Protein AF-A0A4U8U707-F1 (afdb_monomer_lite)

pLDDT: mean 90.62, std 11.55, range [33.84, 98.75]

Foldseek 3Di:
DDPPDPDQDPDPVSVVVLVVLCVVQVVLVVQLVVLLVVLLVLQQDPPRDPVNNLVSLVSNVVSLCVRQNPQGACAAPVRHGDPSCVVVVVPPPCVVVSNLQFPAFDDDPRGGRHGHGDCSSPDRPHHHDDQQQADPDLVRQQVSCCVVPVGRDLVSSCRRHVHDSVVSVVVVVVVVVVVVVVVVVVVVVVVVVVVVVD

Structure (mmCIF, N/CA/C/O backbone):
data_AF-A0A4U8U707-F1
#
_entry.id   AF-A0A4U8U707-F1
#
loop_
_atom_site.group_PDB
_atom_site.id
_atom_site.type_symbol
_atom_site.label_atom_id
_atom_site.label_alt_id
_atom_site.label_comp_id
_atom_site.label_asym_id
_atom_site.label_entity_id
_atom_site.label_seq_id
_atom_site.pdbx_PDB_ins_code
_atom_site.Cartn_x
_atom_site.Cartn_y
_atom_site.Cartn_z
_atom_site.occupancy
_atom_site.B_iso_or_equiv
_atom_site.auth_seq_id
_atom_site.auth_comp_id
_atom_site.auth_asym_id
_atom_site.auth_atom_id
_atom_site.pdbx_PDB_model_num
ATOM 1 N N . MET A 1 1 ? 23.825 -18.708 -30.787 1.00 35.16 1 MET A N 1
ATOM 2 C CA . MET A 1 1 ? 22.991 -17.587 -30.299 1.00 35.16 1 MET A CA 1
ATOM 3 C C . MET A 1 1 ? 23.565 -17.154 -28.961 1.00 35.16 1 MET A C 1
ATOM 5 O O . MET A 1 1 ? 23.440 -17.894 -27.996 1.00 35.16 1 MET A O 1
ATOM 9 N N . ILE A 1 2 ? 24.326 -16.059 -28.942 1.00 33.84 2 ILE A N 1
ATOM 10 C CA . ILE A 1 2 ? 25.080 -15.620 -27.762 1.00 33.84 2 ILE A CA 1
ATOM 11 C C . ILE A 1 2 ? 24.080 -15.055 -26.750 1.00 33.84 2 ILE A C 1
ATOM 13 O O . ILE A 1 2 ? 23.457 -14.025 -26.995 1.00 33.84 2 ILE A O 1
ATOM 17 N N . LEU A 1 3 ? 23.907 -15.760 -25.633 1.00 38.28 3 LEU A N 1
ATOM 18 C CA . LEU A 1 3 ? 23.299 -15.216 -24.426 1.00 38.28 3 LEU A CA 1
ATOM 19 C C . LEU A 1 3 ? 24.243 -14.129 -23.905 1.00 38.28 3 LEU A C 1
ATOM 21 O O . LEU A 1 3 ? 25.187 -14.429 -23.183 1.00 38.28 3 LEU A O 1
ATOM 25 N N . GLN A 1 4 ? 24.025 -12.873 -24.297 1.00 41.94 4 GLN A N 1
ATOM 26 C CA . GLN A 1 4 ? 24.568 -11.755 -23.532 1.00 41.94 4 GLN A CA 1
ATOM 27 C C . GLN A 1 4 ? 23.862 -11.784 -22.176 1.00 41.94 4 GLN A C 1
ATOM 29 O O . GLN A 1 4 ? 22.704 -11.376 -22.053 1.00 41.94 4 GLN A O 1
ATOM 34 N N . SER A 1 5 ? 24.534 -12.349 -21.171 1.00 44.59 5 SER A N 1
ATOM 35 C CA . SER A 1 5 ? 24.170 -12.127 -19.781 1.00 44.59 5 SER A CA 1
ATOM 36 C C . SER A 1 5 ? 24.179 -10.614 -19.565 1.00 44.59 5 SER A C 1
ATOM 38 O O . SER A 1 5 ? 25.147 -9.922 -19.876 1.00 44.59 5 SER A O 1
ATOM 40 N N . LEU A 1 6 ? 23.055 -10.071 -19.100 1.00 50.31 6 LEU A N 1
ATOM 41 C CA . LEU A 1 6 ? 22.927 -8.671 -18.696 1.00 50.31 6 LEU A CA 1
ATOM 42 C C . LEU A 1 6 ? 23.673 -8.462 -17.368 1.00 50.31 6 LEU A C 1
ATOM 44 O O . LEU A 1 6 ? 23.077 -8.090 -16.358 1.00 50.31 6 LEU A O 1
ATOM 48 N N . GLU A 1 7 ? 24.967 -8.772 -17.344 1.00 55.44 7 GLU A N 1
ATOM 49 C CA . GLU A 1 7 ? 25.832 -8.497 -16.208 1.00 55.44 7 GLU A CA 1
ATOM 50 C C . GLU A 1 7 ? 26.013 -6.984 -16.078 1.00 55.44 7 GLU A C 1
ATOM 52 O O . GLU A 1 7 ? 26.261 -6.264 -17.048 1.00 55.44 7 GLU A O 1
ATOM 57 N N . VAL A 1 8 ? 25.828 -6.474 -14.860 1.00 58.81 8 VAL A N 1
ATOM 58 C CA . VAL A 1 8 ? 26.040 -5.059 -14.556 1.00 58.81 8 VAL A CA 1
ATOM 59 C C . VAL A 1 8 ? 27.546 -4.805 -14.566 1.00 58.81 8 VAL A C 1
ATOM 61 O O . VAL A 1 8 ? 28.238 -5.104 -13.599 1.00 58.81 8 VAL A O 1
ATOM 64 N N . THR A 1 9 ? 28.064 -4.272 -15.673 1.00 65.94 9 THR A N 1
ATOM 65 C CA . THR A 1 9 ? 29.476 -3.894 -15.793 1.00 65.94 9 THR A CA 1
ATOM 66 C C . THR A 1 9 ? 29.696 -2.458 -15.323 1.00 65.94 9 THR A C 1
ATOM 68 O O . THR A 1 9 ? 29.098 -1.531 -15.866 1.00 65.94 9 THR A O 1
ATOM 71 N N . TRP A 1 10 ? 30.606 -2.247 -14.372 1.00 69.12 10 TRP A N 1
ATOM 72 C CA . TRP A 1 10 ? 30.952 -0.926 -13.818 1.00 69.12 10 TRP A CA 1
ATOM 73 C C . TRP A 1 10 ? 32.001 -0.168 -14.645 1.00 69.12 10 TRP A C 1
ATOM 75 O O . TRP A 1 10 ? 32.853 0.535 -14.108 1.00 69.12 10 TRP A O 1
ATOM 85 N N . LYS A 1 11 ? 31.965 -0.324 -15.971 1.00 76.94 11 LYS A N 1
ATOM 86 C CA . LYS A 1 11 ? 32.820 0.456 -16.873 1.00 76.94 11 LYS A CA 1
ATOM 87 C C . LYS A 1 11 ? 32.293 1.900 -16.951 1.00 76.94 11 LYS A C 1
ATOM 89 O O . LYS A 1 11 ? 31.070 2.056 -16.992 1.00 76.94 11 LYS A O 1
ATOM 94 N N . PRO A 1 12 ? 33.156 2.932 -17.033 1.00 72.50 12 PRO A N 1
ATOM 95 C CA . PRO A 1 12 ? 32.732 4.339 -17.055 1.00 72.50 12 PRO A CA 1
ATOM 96 C C . PRO A 1 12 ? 31.627 4.646 -18.078 1.00 72.50 12 PRO A C 1
ATOM 98 O O . PRO A 1 12 ? 30.582 5.180 -17.721 1.00 72.50 12 PRO A O 1
ATOM 101 N N . GLU A 1 13 ? 31.781 4.162 -19.311 1.00 73.19 13 GLU A N 1
ATOM 102 C CA . GLU A 1 13 ? 30.803 4.316 -20.404 1.00 73.19 13 GLU A CA 1
ATOM 103 C C . GLU A 1 13 ? 29.412 3.748 -20.054 1.00 73.19 13 GLU A C 1
ATOM 105 O O . GLU A 1 13 ? 28.371 4.273 -20.450 1.00 73.19 13 GLU A O 1
ATOM 110 N N . THR A 1 14 ? 29.373 2.658 -19.279 1.00 76.44 14 THR A N 1
ATOM 111 C CA . THR A 1 14 ? 28.121 2.030 -18.831 1.00 76.44 14 THR A CA 1
ATOM 112 C C . THR A 1 14 ? 27.468 2.825 -17.701 1.00 76.44 14 THR A C 1
ATOM 114 O O . THR A 1 14 ? 26.240 2.868 -17.613 1.00 76.44 14 THR A O 1
ATOM 117 N N . ILE A 1 15 ? 28.269 3.461 -16.845 1.00 79.00 15 ILE A N 1
ATOM 118 C CA . ILE A 1 15 ? 27.787 4.309 -15.750 1.00 79.00 15 ILE A CA 1
ATOM 119 C C . ILE A 1 15 ? 27.170 5.591 -16.316 1.00 79.00 15 ILE A C 1
ATOM 121 O O . ILE A 1 15 ? 26.035 5.912 -15.970 1.00 79.00 15 ILE A O 1
ATOM 125 N N . GLU A 1 16 ? 27.859 6.277 -17.231 1.00 84.50 16 GLU A N 1
ATOM 126 C CA . GLU A 1 16 ? 27.359 7.505 -17.869 1.00 84.50 16 GLU A CA 1
ATOM 127 C C . GLU A 1 16 ? 26.022 7.277 -18.572 1.00 84.50 16 GLU A C 1
ATOM 129 O O . GLU A 1 16 ? 25.065 8.028 -18.364 1.00 84.50 16 GLU A O 1
ATOM 134 N N . LYS A 1 17 ? 25.919 6.180 -19.331 1.00 83.62 17 LYS A N 1
ATOM 135 C CA . LYS A 1 17 ? 24.669 5.778 -19.976 1.00 83.62 17 LYS A CA 1
ATOM 136 C C . LYS A 1 17 ? 23.540 5.571 -18.963 1.00 83.62 17 LYS A C 1
ATOM 138 O O . LYS A 1 17 ? 22.443 6.080 -19.165 1.00 83.62 17 LYS A O 1
ATOM 143 N N . ARG A 1 18 ? 23.796 4.855 -17.863 1.00 80.25 18 ARG A N 1
ATOM 144 C CA . ARG A 1 18 ? 22.785 4.599 -16.818 1.00 80.25 18 ARG A CA 1
ATOM 145 C C . ARG A 1 18 ? 22.354 5.876 -16.105 1.00 80.25 18 ARG A C 1
ATOM 147 O O . ARG A 1 18 ? 21.175 6.027 -15.801 1.00 80.25 18 ARG A O 1
ATOM 154 N N . ILE A 1 19 ? 23.286 6.796 -15.861 1.00 86.69 19 ILE A N 1
ATOM 155 C CA . ILE A 1 19 ? 22.978 8.112 -15.292 1.00 86.69 19 ILE A CA 1
ATOM 156 C C . ILE A 1 19 ? 22.085 8.900 -16.254 1.00 86.69 19 ILE A C 1
ATOM 158 O O . ILE A 1 19 ? 21.099 9.483 -15.813 1.00 86.69 19 ILE A O 1
ATOM 162 N N . ALA A 1 20 ? 22.393 8.904 -17.553 1.00 88.50 20 ALA A N 1
ATOM 163 C CA . ALA A 1 20 ? 21.569 9.572 -18.558 1.00 88.50 20 ALA A CA 1
ATOM 164 C C . ALA A 1 20 ? 20.155 8.967 -18.633 1.00 88.50 20 ALA A C 1
ATOM 166 O O . ALA A 1 20 ? 19.172 9.698 -18.560 1.00 88.50 20 ALA A O 1
ATOM 167 N N . GLU A 1 21 ? 20.041 7.636 -18.684 1.00 87.06 21 GLU A N 1
ATOM 168 C CA . GLU A 1 21 ? 18.748 6.935 -18.665 1.00 87.06 21 GLU A CA 1
ATOM 169 C C . GLU A 1 21 ? 17.941 7.247 -17.396 1.00 87.06 21 GLU A C 1
ATOM 171 O O . GLU A 1 21 ? 16.729 7.462 -17.464 1.00 87.06 21 GLU A O 1
ATOM 176 N N . TYR A 1 22 ? 18.601 7.303 -16.237 1.00 89.94 22 TYR A N 1
ATOM 177 C CA . TYR A 1 22 ? 17.937 7.629 -14.980 1.00 89.94 22 TYR A CA 1
ATOM 178 C C . TYR A 1 22 ? 17.501 9.092 -14.904 1.00 89.94 22 TYR A C 1
ATOM 180 O O . TYR A 1 22 ? 16.411 9.351 -14.411 1.00 89.94 22 TYR A O 1
ATOM 188 N N . LYS A 1 23 ? 18.282 10.043 -15.431 1.00 91.69 23 LYS A N 1
ATOM 189 C CA . LYS A 1 23 ? 17.884 11.463 -15.485 1.00 91.69 23 LYS A CA 1
ATOM 190 C C . LYS A 1 23 ? 16.560 11.664 -16.225 1.00 91.69 23 LYS A C 1
ATOM 192 O O . LYS A 1 23 ? 15.727 12.433 -15.762 1.00 91.69 23 LYS A O 1
ATOM 197 N N . GLU A 1 24 ? 16.341 10.927 -17.311 1.00 91.56 24 GLU A N 1
ATOM 198 C CA . GLU A 1 24 ? 15.077 10.952 -18.062 1.00 91.56 24 GLU A CA 1
ATOM 199 C C . GLU A 1 24 ? 13.927 10.249 -17.320 1.00 91.56 24 GLU A C 1
ATOM 201 O O . GLU A 1 24 ? 12.752 10.604 -17.454 1.00 91.56 24 GLU A O 1
ATOM 206 N N . LEU A 1 25 ? 14.249 9.220 -16.534 1.00 92.50 25 LEU A N 1
ATOM 207 C CA . LEU A 1 25 ? 13.272 8.410 -15.812 1.00 92.50 25 LEU A CA 1
ATOM 208 C C . LEU A 1 25 ? 12.842 9.035 -14.476 1.00 92.50 25 LEU A C 1
ATOM 210 O O . LEU A 1 25 ? 11.689 8.876 -14.070 1.00 92.50 25 LEU A O 1
ATOM 214 N N . ALA A 1 26 ? 13.748 9.743 -13.803 1.00 94.25 26 ALA A N 1
ATOM 215 C CA . ALA A 1 26 ? 13.575 10.262 -12.451 1.00 94.25 26 ALA A CA 1
ATOM 216 C C . ALA A 1 26 ? 12.337 11.163 -12.292 1.00 94.25 26 ALA A C 1
ATOM 218 O O . ALA A 1 26 ? 11.588 10.942 -11.340 1.00 94.25 26 ALA A O 1
ATOM 219 N N . PRO A 1 27 ? 12.013 12.092 -13.218 1.00 96.94 27 PRO A N 1
ATOM 220 C CA . PRO A 1 27 ? 10.789 12.887 -13.110 1.00 96.94 27 PRO A CA 1
ATOM 221 C C . PRO A 1 27 ? 9.518 12.030 -13.129 1.00 96.94 27 PRO A C 1
ATOM 223 O O . PRO A 1 27 ? 8.571 12.301 -12.393 1.00 96.94 27 PRO A O 1
ATOM 226 N N . LYS A 1 28 ? 9.499 10.957 -13.931 1.00 97.50 28 LYS A N 1
ATOM 227 C CA . LYS A 1 28 ? 8.349 10.044 -14.024 1.00 97.50 28 LYS A CA 1
ATOM 228 C C . LYS A 1 28 ? 8.190 9.213 -12.757 1.00 97.50 28 LYS A C 1
ATOM 230 O O . LYS A 1 28 ? 7.074 9.032 -12.282 1.00 97.50 28 LYS A O 1
ATOM 235 N N . ILE A 1 29 ? 9.304 8.740 -12.197 1.00 97.25 29 ILE A N 1
ATOM 236 C CA . ILE A 1 29 ? 9.311 8.031 -10.913 1.00 97.25 29 ILE A CA 1
ATOM 237 C C . ILE A 1 29 ? 8.842 8.958 -9.789 1.00 97.25 29 ILE A C 1
ATOM 239 O O . ILE A 1 29 ? 7.971 8.569 -9.018 1.00 97.25 29 ILE A O 1
ATOM 243 N N . SER A 1 30 ? 9.339 10.195 -9.738 1.00 97.25 30 SER A N 1
ATOM 244 C CA . SER A 1 30 ? 8.920 11.180 -8.736 1.00 97.25 30 SER A CA 1
ATOM 245 C C . SER A 1 30 ? 7.423 11.486 -8.832 1.00 97.25 30 SER A C 1
ATOM 247 O O . SER A 1 30 ? 6.719 11.527 -7.821 1.00 97.25 30 SER A O 1
ATOM 249 N N . GLN A 1 31 ? 6.899 11.609 -10.056 1.00 98.50 31 GLN A N 1
ATOM 250 C CA . GLN A 1 31 ? 5.469 11.783 -10.285 1.00 98.50 31 GLN A CA 1
ATOM 251 C C . GLN A 1 31 ? 4.655 10.573 -9.804 1.00 98.50 31 GLN A C 1
ATOM 253 O O . GLN A 1 31 ? 3.620 10.759 -9.159 1.00 98.50 31 GLN A O 1
ATOM 258 N N . LEU A 1 32 ? 5.130 9.353 -10.071 1.00 98.56 32 LEU A N 1
ATOM 259 C CA . LEU A 1 32 ? 4.515 8.118 -9.588 1.00 98.56 32 LEU A CA 1
ATOM 260 C C . LEU A 1 32 ? 4.525 8.039 -8.051 1.00 98.56 32 LEU A C 1
ATOM 262 O O . LEU A 1 32 ? 3.485 7.757 -7.459 1.00 98.56 32 LEU A O 1
ATOM 266 N N . GLN A 1 33 ? 5.652 8.355 -7.402 1.00 98.31 33 GLN A N 1
ATOM 267 C CA . GLN A 1 33 ? 5.780 8.424 -5.937 1.00 98.31 33 GLN A CA 1
ATOM 268 C C . GLN A 1 33 ? 4.805 9.446 -5.337 1.00 98.31 33 GLN A C 1
ATOM 270 O O . GLN A 1 33 ? 4.118 9.157 -4.358 1.00 98.31 33 GLN A O 1
ATOM 275 N N . SER A 1 34 ? 4.704 10.636 -5.934 1.00 98.44 34 SER A N 1
ATOM 276 C CA . SER A 1 34 ? 3.780 11.684 -5.488 1.00 98.44 34 SER A CA 1
ATOM 277 C C . SER A 1 34 ? 2.317 11.232 -5.571 1.00 98.44 34 SER A C 1
ATOM 279 O O . SER A 1 34 ? 1.550 11.415 -4.619 1.00 98.44 34 SER A O 1
ATOM 281 N N . THR A 1 35 ? 1.933 10.586 -6.675 1.00 98.75 35 THR A N 1
ATOM 282 C CA . THR A 1 35 ? 0.576 10.054 -6.853 1.00 98.75 35 THR A CA 1
ATOM 283 C C . THR A 1 35 ? 0.288 8.908 -5.884 1.00 98.75 35 THR A C 1
ATOM 285 O O . THR A 1 35 ? -0.793 8.884 -5.297 1.00 98.75 35 THR A O 1
ATOM 288 N N . LEU A 1 36 ? 1.250 8.005 -5.654 1.00 98.56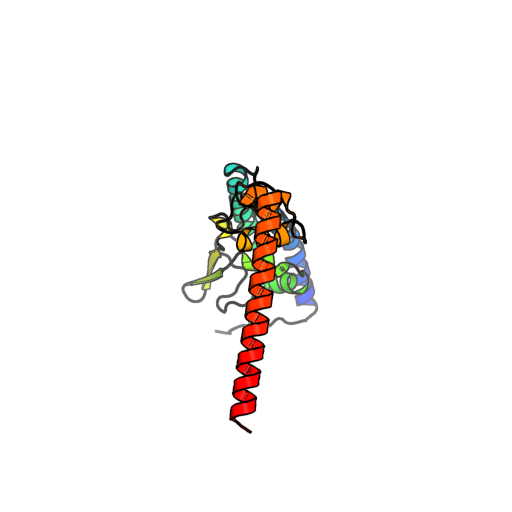 36 LEU A N 1
ATOM 289 C CA . LEU A 1 36 ? 1.128 6.924 -4.671 1.00 98.56 36 LEU A CA 1
ATOM 290 C C . LEU A 1 36 ? 0.873 7.474 -3.264 1.00 98.56 36 LEU A C 1
ATOM 292 O O . LEU A 1 36 ? -0.103 7.083 -2.628 1.00 98.56 36 LEU A O 1
ATOM 296 N N . LYS A 1 37 ? 1.683 8.440 -2.816 1.00 98.06 37 LYS A N 1
ATOM 297 C CA . LYS A 1 37 ? 1.519 9.088 -1.504 1.00 98.06 37 LYS A CA 1
ATOM 298 C C . LYS A 1 37 ? 0.177 9.809 -1.385 1.00 98.06 37 LYS A C 1
ATOM 300 O O . LYS A 1 37 ? -0.476 9.741 -0.346 1.00 98.06 37 LYS A O 1
ATOM 305 N N . SER A 1 38 ? -0.260 10.469 -2.458 1.00 98.44 38 SER A N 1
ATOM 306 C CA . SER A 1 38 ? -1.564 11.141 -2.501 1.00 98.44 38 SER A CA 1
ATOM 307 C C . SER A 1 38 ? -2.718 10.146 -2.377 1.00 98.44 38 SER A C 1
ATOM 309 O O . SER A 1 38 ? -3.656 10.392 -1.622 1.00 98.44 38 SER A O 1
ATOM 311 N N . LEU A 1 39 ? -2.635 9.002 -3.067 1.00 98.44 39 LEU A N 1
ATOM 312 C CA . LEU A 1 39 ? -3.625 7.934 -2.961 1.00 98.44 39 LEU A CA 1
ATOM 313 C C . LEU A 1 39 ? -3.637 7.313 -1.562 1.00 98.44 39 LEU A C 1
ATOM 315 O O . LEU A 1 39 ? -4.706 7.198 -0.979 1.00 98.44 39 LEU A O 1
ATOM 319 N N . GLN A 1 40 ? -2.476 6.970 -0.999 1.00 97.56 40 GLN A N 1
ATOM 320 C CA . GLN A 1 40 ? -2.377 6.419 0.359 1.00 97.56 40 GLN A CA 1
ATOM 321 C C . GLN A 1 40 ? -2.979 7.367 1.401 1.00 97.56 40 GLN A C 1
ATOM 323 O O . GLN A 1 40 ? -3.722 6.928 2.277 1.00 97.56 40 GLN A O 1
ATOM 328 N N . LYS A 1 41 ? -2.711 8.673 1.278 1.00 97.19 41 LYS A N 1
ATOM 329 C CA . LYS A 1 41 ? -3.308 9.692 2.144 1.00 97.19 41 LYS A CA 1
ATOM 330 C C . LYS A 1 41 ? -4.829 9.742 1.990 1.00 97.19 41 LYS A C 1
ATOM 332 O O . LYS A 1 41 ? -5.525 9.744 2.996 1.00 97.19 41 LYS A O 1
ATOM 337 N N . ALA A 1 42 ? -5.338 9.749 0.758 1.00 97.44 42 ALA A N 1
ATOM 338 C CA . ALA A 1 42 ? -6.778 9.751 0.501 1.00 97.44 42 ALA A CA 1
ATOM 339 C C . ALA A 1 42 ? -7.463 8.459 0.986 1.00 97.44 42 ALA A C 1
ATOM 341 O O . ALA A 1 42 ? -8.594 8.496 1.451 1.00 97.44 42 ALA A O 1
ATOM 342 N N . GLU A 1 43 ? -6.792 7.308 0.920 1.00 96.94 43 GLU A N 1
ATOM 343 C CA . GLU A 1 43 ? -7.330 6.050 1.447 1.00 96.94 43 GLU A CA 1
ATOM 344 C C . GLU A 1 43 ? -7.473 6.048 2.980 1.00 96.94 43 GLU A C 1
ATOM 346 O O . GLU A 1 43 ? -8.361 5.373 3.503 1.00 96.94 43 GLU A O 1
ATOM 351 N N . LEU A 1 44 ? -6.651 6.822 3.690 1.00 96.06 44 LEU A N 1
ATOM 352 C CA . LEU A 1 44 ? -6.699 6.979 5.149 1.00 96.06 44 LEU A CA 1
ATOM 353 C C . LEU A 1 44 ? -7.595 8.132 5.622 1.00 96.06 44 LEU A C 1
ATOM 355 O O . LEU A 1 44 ? -7.822 8.266 6.822 1.00 96.06 44 LEU A O 1
ATOM 359 N N . ASP A 1 45 ? -8.091 8.958 4.705 1.00 94.44 45 ASP A N 1
ATOM 360 C CA . ASP A 1 45 ? -8.950 10.100 5.004 1.00 94.44 45 ASP A CA 1
ATOM 361 C C . ASP A 1 45 ? -10.426 9.660 5.032 1.00 94.44 45 ASP A C 1
ATOM 363 O O . ASP A 1 45 ? -10.918 9.032 4.086 1.00 94.44 45 ASP A O 1
ATOM 367 N N . SER A 1 46 ? -11.127 9.958 6.133 1.00 90.69 46 SER A N 1
ATOM 368 C CA . SER A 1 46 ? -12.554 9.645 6.298 1.00 90.69 46 SER A CA 1
ATOM 369 C C . SER A 1 46 ? -13.443 10.476 5.380 1.00 90.69 46 SER A C 1
ATOM 371 O O . SER A 1 46 ? -14.509 10.008 4.984 1.00 90.69 46 SER A O 1
ATOM 373 N N . GLU A 1 47 ? -12.982 11.667 4.993 1.00 93.06 47 GLU A N 1
ATOM 374 C CA . GLU A 1 47 ? -13.737 12.616 4.174 1.00 93.06 47 GLU A CA 1
ATOM 375 C C . GLU A 1 47 ? -13.441 12.460 2.675 1.00 93.06 47 GLU A C 1
ATOM 377 O O . GLU A 1 47 ? -14.098 13.071 1.828 1.00 93.06 47 GLU A O 1
ATOM 382 N N . ALA A 1 48 ? -12.454 11.634 2.312 1.00 93.75 48 ALA A N 1
ATOM 383 C CA . ALA A 1 48 ? -12.109 11.406 0.919 1.00 93.75 48 ALA A CA 1
ATOM 384 C C . ALA A 1 48 ? -13.208 10.623 0.193 1.00 93.75 48 ALA A C 1
ATOM 386 O O . ALA A 1 48 ? -13.485 9.451 0.476 1.00 93.75 48 ALA A O 1
ATOM 387 N N . SER A 1 49 ? -13.786 11.266 -0.823 1.00 94.12 49 SER A N 1
ATOM 388 C CA . SER A 1 49 ? -14.822 10.660 -1.652 1.00 94.12 49 SER A CA 1
ATOM 389 C C . SER A 1 49 ? -14.284 9.493 -2.492 1.00 94.12 49 SER A C 1
ATOM 391 O O . SER A 1 49 ? -13.107 9.442 -2.878 1.00 94.12 49 SER A O 1
ATOM 393 N N . ASN A 1 50 ? -15.171 8.559 -2.841 1.00 93.06 50 ASN A N 1
ATOM 394 C CA . ASN A 1 50 ? -14.821 7.427 -3.700 1.00 93.06 50 ASN A CA 1
ATOM 395 C C . ASN A 1 50 ? -14.375 7.878 -5.100 1.00 93.06 50 ASN A C 1
ATOM 397 O O . ASN A 1 50 ? -13.506 7.246 -5.704 1.00 93.06 50 ASN A O 1
ATOM 401 N N . GLU A 1 51 ? -14.919 8.987 -5.600 1.00 96.12 51 GLU A N 1
ATOM 402 C CA . GLU A 1 51 ? -14.554 9.593 -6.883 1.00 96.12 51 GLU A CA 1
ATOM 403 C C . GLU A 1 51 ? -13.114 10.110 -6.851 1.00 96.12 51 GLU A C 1
ATOM 405 O O . GLU A 1 51 ? -12.349 9.841 -7.776 1.00 96.12 51 GLU A O 1
ATOM 410 N N . THR A 1 52 ? -12.721 10.784 -5.764 1.00 97.06 52 THR A N 1
ATOM 411 C CA . THR A 1 52 ? -11.352 11.291 -5.569 1.00 97.06 52 THR A CA 1
ATOM 412 C C . THR A 1 52 ? -10.342 10.146 -5.581 1.00 97.06 52 THR A C 1
ATOM 414 O O . THR A 1 52 ? -9.336 10.189 -6.291 1.00 97.06 52 THR A O 1
ATOM 417 N N . ILE A 1 53 ? -10.641 9.073 -4.849 1.00 97.50 53 ILE A N 1
ATOM 418 C CA . ILE A 1 53 ? -9.785 7.884 -4.784 1.00 97.50 53 ILE A CA 1
ATOM 419 C C . ILE A 1 53 ? -9.727 7.173 -6.138 1.00 97.50 53 ILE A C 1
ATOM 421 O O . ILE A 1 53 ? -8.653 6.758 -6.574 1.00 97.50 53 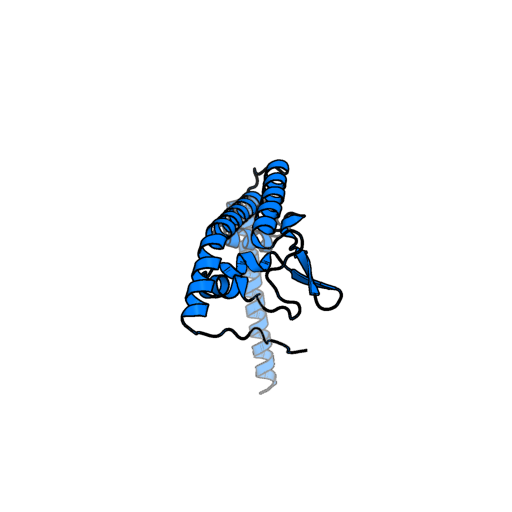ILE A O 1
ATOM 425 N N . SER A 1 54 ? -10.858 7.060 -6.837 1.00 97.50 54 SER A N 1
ATOM 426 C CA . SER A 1 54 ? -10.907 6.492 -8.187 1.00 97.50 54 SER A CA 1
ATOM 427 C C . SER A 1 54 ? -10.051 7.296 -9.173 1.00 97.50 54 SER A C 1
ATOM 429 O O . SER A 1 54 ? -9.254 6.714 -9.913 1.00 97.50 54 SER A O 1
ATOM 431 N N . ALA A 1 55 ? -10.133 8.630 -9.141 1.00 98.31 55 ALA A N 1
ATOM 432 C CA . ALA A 1 55 ? -9.318 9.505 -9.981 1.00 98.31 55 ALA A CA 1
ATOM 433 C C . ALA A 1 55 ? -7.816 9.346 -9.686 1.00 98.31 55 ALA A C 1
ATOM 435 O O . ALA A 1 55 ? -7.008 9.225 -10.610 1.00 98.31 55 ALA A O 1
ATOM 436 N N . LEU A 1 56 ? -7.435 9.261 -8.406 1.00 98.62 56 LEU A N 1
ATOM 437 C CA . LEU A 1 56 ? -6.051 9.006 -8.001 1.00 98.62 56 LEU A CA 1
ATOM 438 C C . LEU A 1 56 ? -5.557 7.622 -8.444 1.00 98.62 56 LEU A C 1
ATOM 440 O O . LEU A 1 56 ? -4.415 7.517 -8.885 1.00 98.62 56 LEU A O 1
ATOM 444 N N . ARG A 1 57 ? -6.397 6.578 -8.417 1.00 98.38 57 ARG A N 1
ATOM 445 C CA . ARG A 1 57 ? -6.045 5.250 -8.963 1.00 98.38 57 ARG A CA 1
ATOM 446 C C . ARG A 1 57 ? -5.824 5.277 -10.469 1.00 98.38 57 ARG A C 1
ATOM 448 O O . ARG A 1 57 ? -4.854 4.697 -10.954 1.00 98.38 57 ARG A O 1
ATOM 455 N N . GLN A 1 58 ? -6.691 5.961 -11.213 1.00 98.31 58 GLN A N 1
ATOM 456 C CA . GLN A 1 58 ? -6.519 6.125 -12.659 1.00 98.31 58 GLN A CA 1
ATOM 457 C C . GLN A 1 58 ? -5.215 6.861 -12.971 1.00 98.31 58 GLN A C 1
ATOM 459 O O . GLN A 1 58 ? -4.447 6.431 -13.836 1.00 98.31 58 GLN A O 1
ATOM 464 N N . LYS A 1 59 ? -4.922 7.923 -12.211 1.00 98.62 59 LYS A N 1
ATOM 465 C CA . LYS A 1 59 ? -3.665 8.656 -12.329 1.00 98.62 59 LYS A CA 1
ATOM 466 C C . LYS A 1 59 ? -2.459 7.786 -11.967 1.00 98.62 59 LYS A C 1
ATOM 468 O O . LYS A 1 59 ? -1.492 7.778 -12.721 1.00 98.62 59 LYS A O 1
ATOM 473 N N . LEU A 1 60 ? -2.534 7.004 -10.887 1.00 98.69 60 LEU A N 1
ATOM 474 C CA . LEU A 1 60 ? -1.483 6.062 -10.488 1.00 98.69 60 LEU A CA 1
ATOM 475 C C . LEU A 1 60 ? -1.194 5.067 -11.615 1.00 98.69 60 LEU A C 1
ATOM 477 O O . LEU A 1 60 ? -0.036 4.824 -11.939 1.00 98.69 60 LEU A O 1
ATOM 481 N N . ASN A 1 61 ? -2.241 4.527 -12.246 1.00 98.25 61 ASN A N 1
ATOM 482 C CA . ASN A 1 61 ? -2.100 3.620 -13.380 1.00 98.25 61 ASN A CA 1
ATOM 483 C C . ASN A 1 61 ? -1.414 4.288 -14.579 1.00 98.25 61 ASN A C 1
ATOM 485 O O . ASN A 1 61 ? -0.523 3.693 -15.181 1.00 98.25 61 ASN A O 1
ATOM 489 N N . SER A 1 62 ? -1.802 5.523 -14.903 1.00 98.38 62 SER A N 1
ATOM 490 C CA . SER A 1 62 ? -1.182 6.297 -15.982 1.00 98.38 62 SER A CA 1
ATOM 491 C C . SER A 1 62 ? 0.295 6.594 -15.701 1.00 98.38 62 SER A C 1
ATOM 493 O O . SER A 1 62 ? 1.140 6.394 -16.572 1.00 98.38 62 SER A O 1
ATOM 495 N N . ASP A 1 63 ? 0.622 7.035 -14.484 1.00 98.56 63 ASP A N 1
ATOM 496 C CA . ASP A 1 63 ? 1.999 7.339 -14.080 1.00 98.56 63 ASP A CA 1
ATOM 497 C C . ASP A 1 63 ? 2.863 6.065 -14.059 1.00 98.56 63 ASP A C 1
ATOM 499 O O . ASP A 1 63 ? 4.008 6.078 -14.511 1.00 98.56 63 ASP A O 1
ATOM 503 N N . TYR A 1 64 ? 2.299 4.936 -13.617 1.00 98.50 64 TYR A N 1
ATOM 504 C CA . TYR A 1 64 ? 2.950 3.626 -13.669 1.00 98.50 64 TYR A CA 1
ATOM 505 C C . TYR A 1 64 ? 3.271 3.225 -15.116 1.00 98.50 64 TYR A C 1
ATOM 507 O O . TYR A 1 64 ? 4.418 2.905 -15.439 1.00 98.50 64 TYR A O 1
ATOM 515 N N . GLU A 1 65 ? 2.294 3.314 -16.023 1.00 97.75 65 GLU A N 1
ATOM 516 C CA . GLU A 1 65 ? 2.495 2.992 -17.441 1.00 97.75 65 GLU A CA 1
ATOM 517 C C . GLU A 1 65 ? 3.484 3.947 -18.127 1.00 97.75 65 GLU A C 1
ATOM 519 O O . GLU A 1 65 ? 4.202 3.527 -19.036 1.00 97.75 65 GLU A O 1
ATOM 524 N N . ALA A 1 66 ? 3.605 5.197 -17.670 1.00 97.44 66 ALA A N 1
ATOM 525 C CA . ALA A 1 66 ? 4.624 6.128 -18.157 1.00 97.44 66 ALA A CA 1
ATOM 526 C C . ALA A 1 66 ? 6.058 5.713 -17.765 1.00 97.44 66 ALA A C 1
ATOM 528 O O . ALA A 1 66 ? 7.014 6.037 -18.486 1.00 97.44 66 ALA A O 1
ATOM 529 N N . VAL A 1 67 ? 6.213 5.000 -16.643 1.00 97.25 67 VAL A N 1
ATOM 530 C CA . VAL A 1 67 ? 7.497 4.519 -16.107 1.00 97.25 67 VAL A CA 1
ATOM 531 C C . VAL A 1 67 ? 7.896 3.186 -16.743 1.00 97.25 67 VAL A C 1
ATOM 533 O O . VAL A 1 67 ? 8.993 3.083 -17.305 1.00 97.25 67 VAL A O 1
ATOM 536 N N . VAL A 1 68 ? 7.020 2.176 -16.689 1.00 96.12 68 VAL A N 1
ATOM 537 C CA . VAL A 1 68 ? 7.330 0.812 -17.164 1.00 96.12 68 VAL A CA 1
ATOM 538 C C . VAL A 1 68 ? 6.940 0.562 -18.624 1.00 96.12 68 VAL A C 1
ATOM 540 O O . VAL A 1 68 ? 7.536 -0.291 -19.280 1.00 96.12 68 VAL A O 1
ATOM 543 N N . GLY A 1 69 ? 5.995 1.330 -19.171 1.00 95.56 69 GLY A N 1
ATOM 544 C CA . GLY A 1 69 ? 5.332 1.059 -20.449 1.00 95.56 69 GLY A CA 1
ATOM 545 C C . GLY A 1 69 ? 4.082 0.184 -20.287 1.00 95.56 69 GLY A C 1
ATOM 546 O O . GLY A 1 69 ? 3.979 -0.610 -19.359 1.00 95.56 69 GLY A O 1
ATOM 547 N N . LYS A 1 70 ? 3.136 0.281 -21.231 1.00 91.38 70 LYS A N 1
ATOM 548 C CA . LYS A 1 70 ? 1.815 -0.385 -21.171 1.00 91.38 70 LYS A CA 1
ATOM 549 C C . LYS A 1 70 ? 1.858 -1.899 -20.888 1.00 91.38 70 LYS A C 1
ATOM 551 O O . LYS A 1 70 ? 0.987 -2.415 -20.203 1.00 91.38 70 LYS A O 1
ATOM 556 N N . ASN A 1 71 ? 2.882 -2.589 -21.393 1.00 91.25 71 ASN A N 1
ATOM 557 C CA . ASN A 1 71 ? 3.117 -4.027 -21.196 1.00 91.25 71 ASN A CA 1
ATOM 558 C C . ASN A 1 71 ? 4.480 -4.294 -20.526 1.00 91.25 71 ASN A C 1
ATOM 560 O O . ASN A 1 71 ? 5.121 -5.315 -20.782 1.00 91.25 71 ASN A O 1
ATOM 564 N N . GLY A 1 72 ? 4.972 -3.325 -19.753 1.00 95.12 72 GLY A N 1
ATOM 565 C CA . GLY A 1 72 ? 6.240 -3.415 -19.042 1.00 95.12 72 GLY A CA 1
ATOM 566 C C . GLY A 1 72 ? 6.104 -3.999 -17.641 1.00 95.12 72 GLY A C 1
ATOM 567 O O . GLY A 1 72 ? 5.011 -4.305 -17.175 1.00 95.12 72 GLY A O 1
ATOM 568 N N . SER A 1 73 ? 7.250 -4.154 -16.988 1.00 97.62 73 SER A N 1
ATOM 569 C CA . SER A 1 73 ? 7.368 -4.534 -15.582 1.00 97.62 73 SER A CA 1
ATOM 570 C C . SER A 1 73 ? 8.671 -3.963 -15.025 1.00 97.62 73 SER A C 1
ATOM 572 O O . SER A 1 73 ? 9.648 -3.787 -15.769 1.00 97.62 73 SER A O 1
ATOM 574 N N . PHE A 1 74 ? 8.707 -3.705 -13.720 1.00 97.69 74 PHE A N 1
ATOM 575 C CA . PHE A 1 74 ? 9.947 -3.430 -12.994 1.00 97.69 74 PHE A CA 1
ATOM 576 C C . PHE A 1 74 ? 10.887 -4.639 -12.962 1.00 97.69 74 PHE A C 1
ATOM 578 O O . PHE A 1 74 ? 12.103 -4.472 -12.833 1.00 97.69 74 PHE A O 1
ATOM 585 N N . TYR A 1 75 ? 10.348 -5.847 -13.127 1.00 97.06 75 TYR A N 1
ATOM 586 C CA . TYR A 1 75 ? 11.069 -7.100 -12.978 1.00 97.06 75 TYR A CA 1
ATOM 587 C C . TYR A 1 75 ? 11.364 -7.788 -14.316 1.00 97.06 75 TYR A C 1
ATOM 589 O O . TYR A 1 75 ? 10.632 -7.697 -15.302 1.00 97.06 75 TYR A O 1
ATOM 597 N N . THR A 1 76 ? 12.466 -8.529 -14.349 1.00 96.31 76 THR A N 1
ATOM 598 C CA . THR A 1 76 ? 12.765 -9.496 -15.405 1.00 96.31 76 THR A CA 1
ATOM 599 C C . THR A 1 76 ? 11.915 -10.754 -15.225 1.00 96.31 76 THR A C 1
ATOM 601 O O . THR A 1 76 ? 11.335 -10.991 -14.167 1.00 96.31 76 THR A O 1
ATOM 604 N N . LYS A 1 77 ? 11.902 -11.632 -16.233 1.00 95.06 77 LYS A N 1
ATOM 605 C CA . LYS A 1 77 ? 11.234 -12.945 -16.160 1.00 95.06 77 LYS A CA 1
ATOM 606 C C . LYS A 1 77 ? 11.671 -13.806 -14.960 1.00 95.06 77 LYS A C 1
ATOM 608 O O . LYS A 1 77 ? 10.899 -14.636 -14.500 1.00 95.06 77 LYS A O 1
ATOM 613 N N . ASP A 1 78 ? 12.886 -13.583 -14.453 1.00 95.06 78 ASP A N 1
ATOM 614 C CA . ASP A 1 78 ? 13.476 -14.308 -13.323 1.00 95.06 78 ASP A CA 1
ATOM 615 C C . ASP A 1 78 ? 13.194 -13.600 -11.981 1.00 95.06 78 ASP A C 1
ATOM 617 O O . ASP A 1 78 ? 13.873 -13.856 -10.989 1.00 95.06 78 ASP A O 1
ATOM 621 N N . LYS A 1 79 ? 12.219 -12.675 -11.958 1.00 94.56 79 LYS A N 1
ATOM 622 C CA . LYS A 1 79 ? 11.786 -11.884 -10.792 1.00 94.56 79 LYS A CA 1
ATOM 623 C C . LYS A 1 79 ? 12.887 -11.019 -10.163 1.00 94.56 79 LYS A C 1
ATOM 625 O O . LYS A 1 79 ? 12.819 -10.673 -8.989 1.00 94.56 79 LYS A O 1
ATOM 630 N N . LYS A 1 80 ? 13.903 -10.645 -10.942 1.00 94.88 80 LYS A N 1
ATOM 631 C CA . LYS A 1 80 ? 14.947 -9.692 -10.527 1.00 94.88 80 LYS A CA 1
ATOM 632 C C . LYS A 1 80 ? 14.592 -8.297 -11.013 1.00 94.88 80 LYS A C 1
ATOM 634 O O . LYS A 1 80 ? 14.000 -8.177 -12.080 1.00 94.88 80 LYS A O 1
ATOM 639 N N . VAL A 1 81 ? 14.987 -7.250 -10.292 1.00 93.88 81 VAL A N 1
ATOM 640 C CA . VAL A 1 81 ? 14.829 -5.869 -10.776 1.00 93.88 81 VAL A CA 1
ATOM 641 C C . VAL A 1 81 ? 15.526 -5.721 -12.132 1.00 93.88 81 VAL A C 1
ATOM 643 O O . VAL A 1 81 ? 16.669 -6.153 -12.317 1.00 93.88 81 VAL A O 1
ATOM 646 N N . SER A 1 82 ? 14.818 -5.155 -13.107 1.00 92.25 82 SER A N 1
ATOM 647 C CA . SER A 1 82 ? 15.339 -4.941 -14.454 1.00 92.25 82 SER A CA 1
ATOM 648 C C . SER A 1 82 ? 16.558 -4.011 -14.415 1.00 92.25 82 SER A C 1
ATOM 650 O O . SER A 1 82 ? 16.535 -3.011 -13.693 1.00 92.25 82 SER A O 1
ATOM 652 N N . PRO A 1 83 ? 17.605 -4.254 -15.230 1.00 88.38 83 PRO A N 1
ATOM 653 C CA . PRO A 1 83 ? 18.785 -3.391 -15.284 1.00 88.38 83 PRO A CA 1
ATOM 654 C C . PRO A 1 83 ? 18.481 -1.902 -15.495 1.00 88.38 83 PRO A C 1
ATOM 656 O O . PRO A 1 83 ? 19.282 -1.074 -15.064 1.00 88.38 83 PRO A O 1
ATOM 659 N N . ARG A 1 84 ? 17.337 -1.574 -16.116 1.00 88.31 84 ARG A N 1
ATOM 660 C CA . ARG A 1 84 ? 16.828 -0.206 -16.306 1.00 88.31 84 ARG A CA 1
ATOM 661 C C . ARG A 1 84 ? 16.522 0.514 -14.988 1.00 88.31 84 ARG A C 1
ATOM 663 O O . ARG A 1 84 ? 16.720 1.718 -14.897 1.00 88.31 84 ARG A O 1
ATOM 670 N N . PHE A 1 85 ? 16.049 -0.212 -13.978 1.00 92.44 85 PHE A N 1
ATOM 671 C CA . PHE A 1 85 ? 15.671 0.341 -12.673 1.00 92.44 85 PHE A CA 1
ATOM 672 C C . PHE A 1 85 ? 16.734 0.092 -11.598 1.00 92.44 85 PHE A C 1
ATOM 674 O O . PHE A 1 85 ? 16.550 0.488 -10.453 1.00 92.44 85 PHE A O 1
ATOM 681 N N . LYS A 1 86 ? 17.870 -0.524 -11.955 1.00 89.12 86 LYS A N 1
ATOM 682 C CA . LYS A 1 86 ? 18.902 -0.899 -10.981 1.00 89.12 86 LYS A CA 1
ATOM 683 C C . LYS A 1 86 ? 19.534 0.305 -10.285 1.00 89.12 86 LYS A C 1
ATOM 685 O O . LYS A 1 86 ? 19.852 0.219 -9.109 1.00 89.12 86 LYS A O 1
ATOM 690 N N . LEU A 1 87 ? 19.708 1.420 -11.001 1.00 89.31 87 LEU A N 1
ATOM 691 C CA . LEU A 1 87 ? 20.235 2.640 -10.390 1.00 89.31 87 LEU A CA 1
ATOM 692 C C . LEU A 1 87 ? 19.229 3.233 -9.398 1.00 89.31 87 LEU A C 1
ATOM 694 O O . LEU A 1 87 ? 19.625 3.571 -8.295 1.00 89.31 87 LEU A O 1
ATOM 698 N N . PHE A 1 88 ? 17.941 3.270 -9.753 1.00 92.56 88 PHE A N 1
ATOM 699 C CA . PHE A 1 88 ? 16.867 3.699 -8.853 1.00 92.56 88 PHE A CA 1
ATOM 700 C C . PHE A 1 88 ? 16.823 2.860 -7.567 1.00 92.56 88 PHE A C 1
ATOM 702 O O . PHE A 1 88 ? 16.845 3.422 -6.481 1.00 92.56 88 PHE A O 1
ATOM 709 N N . GLU A 1 89 ? 16.871 1.529 -7.690 1.00 93.44 89 GLU A N 1
ATOM 710 C CA . GLU A 1 89 ? 16.946 0.601 -6.547 1.00 93.44 89 GLU A CA 1
ATOM 711 C C . GLU A 1 89 ? 18.141 0.888 -5.619 1.00 93.44 89 GLU A C 1
ATOM 713 O O . GLU A 1 89 ? 18.061 0.658 -4.420 1.00 93.44 89 GLU A O 1
ATOM 718 N N . MET A 1 90 ? 19.264 1.363 -6.167 1.00 89.62 90 MET A N 1
ATOM 719 C CA . MET A 1 90 ? 20.484 1.626 -5.397 1.00 89.62 90 MET A CA 1
ATOM 720 C C . MET A 1 90 ? 20.507 2.999 -4.724 1.00 89.62 90 MET A C 1
ATOM 722 O O . MET A 1 90 ? 21.166 3.141 -3.697 1.00 89.62 90 MET A O 1
ATOM 726 N N . VAL A 1 91 ? 19.881 4.013 -5.329 1.00 90.94 91 VAL A N 1
ATOM 727 C CA . VAL A 1 91 ? 20.015 5.416 -4.889 1.00 90.94 91 VAL A CA 1
ATOM 728 C C . VAL A 1 91 ? 18.814 5.935 -4.107 1.00 90.94 91 VAL A C 1
ATOM 730 O O . VAL A 1 91 ? 18.960 6.938 -3.415 1.00 90.94 91 VAL A O 1
ATOM 733 N N . ASP A 1 92 ? 17.648 5.298 -4.229 1.00 92.56 92 ASP A N 1
ATOM 734 C CA . ASP A 1 92 ? 16.414 5.712 -3.560 1.00 92.56 92 ASP A CA 1
ATOM 735 C C . ASP A 1 92 ? 16.011 4.664 -2.510 1.00 92.56 92 ASP A C 1
ATOM 737 O O . ASP A 1 92 ? 15.698 3.510 -2.828 1.00 92.56 92 ASP A O 1
ATOM 741 N N . ASP A 1 93 ? 16.024 5.078 -1.244 1.00 92.62 93 ASP A N 1
ATOM 742 C CA . ASP A 1 93 ? 15.682 4.259 -0.078 1.00 92.62 93 ASP A CA 1
ATOM 743 C C . ASP A 1 93 ? 14.185 3.931 0.011 1.00 92.62 93 ASP A C 1
ATOM 745 O O . ASP A 1 93 ? 13.805 2.974 0.684 1.00 92.62 93 ASP A O 1
ATOM 749 N N . THR A 1 94 ? 13.342 4.653 -0.729 1.00 93.25 94 THR A N 1
ATOM 750 C CA . THR A 1 94 ? 11.899 4.406 -0.876 1.00 93.25 94 THR A CA 1
ATOM 751 C C . THR A 1 94 ? 11.551 3.612 -2.137 1.00 93.25 94 THR A C 1
ATOM 753 O O . THR A 1 94 ? 10.377 3.366 -2.420 1.00 93.25 94 THR A O 1
ATOM 756 N N . SER A 1 95 ? 12.548 3.156 -2.906 1.00 95.50 95 SER A N 1
ATOM 757 C CA . SER A 1 95 ? 12.326 2.414 -4.158 1.00 95.50 95 SER A CA 1
ATOM 758 C C . SER A 1 95 ? 11.456 1.162 -3.992 1.00 95.50 95 SER A C 1
ATOM 760 O O . SER A 1 95 ? 10.696 0.809 -4.901 1.00 95.50 95 SER A O 1
ATOM 762 N N . PHE A 1 96 ? 11.493 0.528 -2.816 1.00 95.81 96 PHE A N 1
ATOM 763 C CA . PHE A 1 96 ? 10.661 -0.631 -2.489 1.00 95.81 96 PHE A CA 1
ATOM 764 C C . PHE A 1 96 ? 9.154 -0.336 -2.574 1.00 95.81 96 PHE A C 1
ATOM 766 O O . PHE A 1 96 ? 8.397 -1.222 -2.969 1.00 95.81 96 PHE A O 1
ATOM 773 N N . GLU A 1 97 ? 8.710 0.890 -2.269 1.00 96.94 97 GLU A N 1
ATOM 774 C CA . GLU A 1 97 ? 7.293 1.282 -2.349 1.00 96.94 97 GLU A CA 1
ATOM 775 C C . GLU A 1 97 ? 6.789 1.245 -3.796 1.00 96.94 97 GLU A C 1
ATOM 777 O O . GLU A 1 97 ? 5.677 0.797 -4.073 1.00 96.94 97 GLU A O 1
ATOM 782 N N . ILE A 1 98 ? 7.636 1.678 -4.734 1.00 98.06 98 ILE A N 1
ATOM 783 C CA . ILE A 1 98 ? 7.325 1.677 -6.164 1.00 98.06 98 ILE A CA 1
ATOM 784 C C . ILE A 1 98 ? 7.366 0.264 -6.732 1.00 98.06 98 ILE A C 1
ATOM 786 O O . ILE A 1 98 ? 6.490 -0.112 -7.510 1.00 98.06 98 ILE A O 1
ATOM 790 N N . PHE A 1 99 ? 8.345 -0.544 -6.332 1.00 98.12 99 PHE A N 1
ATOM 791 C CA . PHE A 1 99 ? 8.422 -1.931 -6.781 1.00 98.12 99 PHE A CA 1
ATOM 792 C C . PHE A 1 99 ? 7.271 -2.796 -6.244 1.00 98.12 99 PHE A C 1
ATOM 794 O O . PHE A 1 99 ? 6.799 -3.680 -6.957 1.00 98.12 99 PHE A O 1
ATOM 801 N N . ALA A 1 100 ? 6.736 -2.479 -5.059 1.00 97.50 100 ALA A N 1
ATOM 802 C CA . ALA A 1 100 ? 5.560 -3.138 -4.484 1.00 97.50 100 ALA A CA 1
ATOM 803 C C . ALA A 1 100 ? 4.251 -2.903 -5.267 1.00 97.50 100 ALA A C 1
ATOM 805 O O . ALA A 1 100 ? 3.237 -3.538 -4.972 1.00 97.50 100 ALA A O 1
ATOM 806 N N . LEU A 1 101 ? 4.253 -2.037 -6.290 1.00 98.38 101 LEU A N 1
ATOM 807 C CA . LEU A 1 101 ? 3.135 -1.887 -7.228 1.00 98.38 101 LEU A CA 1
ATOM 808 C C . LEU A 1 101 ? 2.932 -3.124 -8.121 1.00 98.38 101 LEU A C 1
ATOM 810 O O . LEU A 1 101 ? 1.889 -3.247 -8.769 1.00 98.38 101 LEU A O 1
ATOM 814 N N . GLU A 1 102 ? 3.885 -4.056 -8.142 1.00 98.19 102 GLU A N 1
ATOM 815 C CA . GLU A 1 102 ? 3.800 -5.319 -8.871 1.00 98.19 102 GLU A CA 1
ATOM 816 C C . GLU A 1 102 ? 3.927 -6.513 -7.918 1.00 98.19 102 GLU A C 1
ATOM 818 O O . GLU A 1 102 ? 4.853 -6.595 -7.117 1.00 98.19 102 GLU A O 1
ATOM 823 N N . LYS A 1 103 ? 3.022 -7.488 -8.044 1.00 97.19 103 LYS A N 1
ATOM 824 C CA . LYS A 1 103 ? 3.117 -8.776 -7.340 1.00 97.19 103 LYS A CA 1
ATOM 825 C C . LYS A 1 103 ? 4.091 -9.721 -8.041 1.00 97.19 103 LYS A C 1
ATOM 827 O O . LYS A 1 103 ? 4.858 -10.434 -7.395 1.00 97.19 103 LYS A O 1
ATOM 832 N N . ALA A 1 104 ? 4.042 -9.747 -9.373 1.00 96.50 104 ALA A N 1
ATOM 833 C CA . ALA A 1 104 ? 4.906 -10.572 -10.208 1.00 96.50 104 ALA A CA 1
ATOM 834 C C . ALA A 1 104 ? 4.937 -10.075 -11.667 1.00 96.50 104 ALA A C 1
ATOM 836 O O . ALA A 1 104 ? 3.934 -9.553 -12.158 1.00 96.50 104 ALA A O 1
ATOM 837 N N . PRO A 1 105 ? 6.036 -10.298 -12.408 1.00 97.31 105 PRO A N 1
ATOM 838 C CA . PRO A 1 105 ? 6.056 -10.108 -13.855 1.00 97.31 105 PRO A CA 1
ATOM 839 C C . PRO A 1 105 ? 5.209 -11.181 -14.556 1.00 97.31 105 PRO A C 1
ATOM 841 O O . PRO A 1 105 ? 5.288 -12.369 -14.231 1.00 97.31 105 PRO A O 1
ATOM 844 N N . LEU A 1 106 ? 4.450 -10.786 -15.579 1.00 97.69 106 LEU A N 1
ATOM 845 C CA . LEU A 1 106 ? 3.741 -11.710 -16.465 1.00 97.69 106 LEU A CA 1
ATOM 846 C C . LEU A 1 106 ? 4.674 -12.141 -17.595 1.00 97.69 106 LEU A C 1
ATOM 848 O O . LEU A 1 106 ? 5.195 -11.305 -18.336 1.00 97.69 106 LEU A O 1
ATOM 852 N N . VAL A 1 107 ? 4.876 -13.451 -17.754 1.00 96.88 107 VAL A N 1
ATOM 853 C CA . VAL A 1 107 ? 5.821 -14.011 -18.730 1.00 96.88 107 VAL A CA 1
ATOM 854 C C . VAL A 1 107 ? 5.093 -14.901 -19.734 1.00 96.88 107 VAL A C 1
ATOM 856 O O . VAL A 1 107 ? 4.416 -15.854 -19.359 1.00 96.88 107 VAL A O 1
ATOM 859 N N . LYS A 1 108 ? 5.283 -14.629 -21.030 1.00 96.81 108 LYS A N 1
ATOM 860 C CA . LYS A 1 108 ? 4.805 -15.463 -22.142 1.00 96.81 108 LYS A CA 1
ATOM 861 C C . LYS A 1 108 ? 5.944 -15.701 -23.126 1.00 96.81 108 LYS A C 1
ATOM 863 O O . LYS A 1 108 ? 6.638 -14.764 -23.510 1.00 96.81 108 LYS A O 1
ATOM 868 N N . ASN A 1 109 ? 6.151 -16.952 -23.541 1.00 95.00 109 ASN A N 1
ATOM 869 C CA . ASN A 1 109 ? 7.221 -17.340 -24.473 1.00 95.00 109 ASN A CA 1
ATOM 870 C C . ASN A 1 109 ? 8.602 -16.794 -24.061 1.00 95.00 109 ASN A C 1
ATOM 872 O O . ASN A 1 109 ? 9.335 -16.241 -24.882 1.00 95.00 109 ASN A O 1
ATOM 876 N N . ASN A 1 110 ? 8.939 -16.924 -22.771 1.00 92.25 110 ASN A N 1
ATOM 877 C CA . ASN A 1 110 ? 10.208 -16.469 -22.190 1.00 92.25 110 ASN A CA 1
ATOM 878 C C . ASN A 1 110 ? 10.446 -14.943 -22.274 1.00 92.25 110 ASN A C 1
ATOM 880 O O . ASN A 1 110 ? 11.585 -14.488 -22.148 1.00 92.25 110 ASN A O 1
ATOM 884 N N . LYS A 1 111 ? 9.386 -14.151 -22.490 1.00 93.38 111 LYS A N 1
ATOM 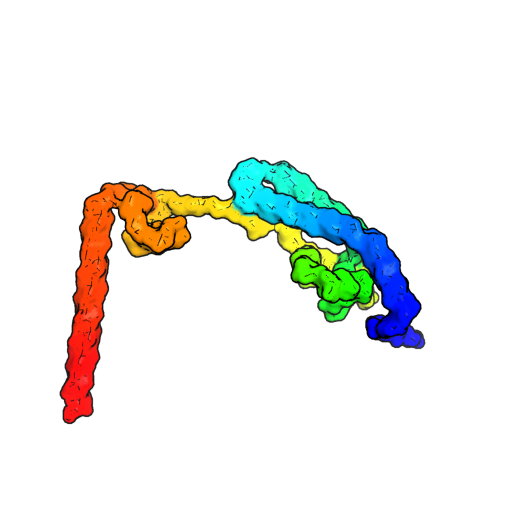885 C CA . LYS A 1 111 ? 9.411 -12.684 -22.537 1.00 93.38 111 LYS A CA 1
ATOM 886 C C . LYS A 1 111 ? 8.417 -12.102 -21.538 1.00 93.38 111 LYS A C 1
ATOM 888 O O . LYS A 1 111 ? 7.327 -12.642 -21.365 1.00 93.38 111 LYS A O 1
ATOM 893 N N . VAL A 1 112 ? 8.795 -10.995 -20.906 1.00 94.38 112 VAL A N 1
ATOM 894 C CA . VAL A 1 112 ? 7.889 -10.208 -20.064 1.00 94.38 112 VAL A CA 1
ATOM 895 C C . VAL A 1 112 ? 6.862 -9.521 -20.964 1.00 94.38 112 VAL A C 1
ATOM 897 O O . VAL A 1 112 ? 7.235 -8.915 -21.969 1.00 94.38 112 VAL A O 1
ATOM 900 N N . VAL A 1 113 ? 5.582 -9.659 -20.625 1.00 96.50 113 VAL A N 1
ATOM 901 C CA . VAL A 1 113 ? 4.440 -9.092 -21.369 1.00 96.50 113 VAL A CA 1
ATOM 902 C C . VAL A 1 113 ? 3.547 -8.201 -20.500 1.00 96.50 113 VAL A C 1
ATOM 904 O O . VAL A 1 113 ? 2.466 -7.809 -20.932 1.00 96.50 113 VAL A O 1
ATOM 907 N N . GLY A 1 114 ? 3.983 -7.898 -19.279 1.00 96.44 114 GLY A N 1
ATOM 908 C CA . GLY A 1 114 ? 3.287 -7.046 -18.322 1.00 96.44 114 GLY A CA 1
ATOM 909 C C . GLY A 1 114 ? 3.645 -7.426 -16.890 1.00 96.44 114 GLY A C 1
ATOM 910 O O . GLY A 1 114 ? 4.598 -8.174 -16.659 1.00 96.44 114 GLY A O 1
ATOM 911 N N . ALA A 1 115 ? 2.829 -6.971 -15.946 1.00 97.62 115 ALA A N 1
ATOM 912 C CA . ALA A 1 115 ? 2.922 -7.324 -14.538 1.00 97.62 115 ALA A CA 1
ATOM 913 C C . ALA A 1 115 ? 1.533 -7.584 -13.943 1.00 97.62 115 ALA A C 1
ATOM 915 O O . ALA A 1 115 ? 0.534 -6.991 -14.358 1.00 97.62 115 ALA A O 1
ATOM 916 N N . GLU A 1 116 ? 1.480 -8.467 -12.951 1.00 97.62 116 GLU A N 1
ATOM 917 C CA . GLU A 1 116 ? 0.349 -8.575 -12.042 1.00 97.62 116 GLU A CA 1
ATOM 918 C C . GLU A 1 116 ? 0.393 -7.372 -11.093 1.00 97.62 116 GLU A C 1
ATOM 920 O O . GLU A 1 116 ? 1.241 -7.298 -10.202 1.00 97.62 116 GLU A O 1
ATOM 925 N N . LYS A 1 117 ? -0.490 -6.398 -11.325 1.00 97.62 117 LYS A N 1
ATOM 926 C CA . LYS A 1 117 ? -0.563 -5.158 -10.542 1.00 97.62 117 LYS A CA 1
ATOM 927 C C . LYS A 1 117 ? -1.046 -5.424 -9.111 1.00 97.62 117 LYS A C 1
ATOM 929 O O . LYS A 1 117 ? -1.863 -6.314 -8.867 1.00 97.62 117 LYS A O 1
ATOM 934 N N . ALA A 1 118 ? -0.548 -4.631 -8.168 1.00 98.25 118 ALA A N 1
ATOM 935 C CA . ALA A 1 118 ? -0.972 -4.666 -6.774 1.00 98.25 118 ALA A CA 1
ATOM 936 C C . ALA A 1 118 ? -2.445 -4.250 -6.593 1.00 98.25 118 ALA A C 1
ATOM 938 O O . ALA A 1 118 ? -3.043 -3.571 -7.428 1.00 98.25 118 ALA A O 1
ATOM 939 N N . ASP A 1 119 ? -3.028 -4.624 -5.454 1.00 98.12 119 ASP A N 1
ATOM 940 C CA . ASP A 1 119 ? -4.451 -4.403 -5.171 1.00 98.12 119 ASP A CA 1
ATOM 941 C C . ASP A 1 119 ? -4.837 -2.912 -5.151 1.00 98.12 119 ASP A C 1
ATOM 943 O O . ASP A 1 119 ? -5.962 -2.573 -5.524 1.00 98.12 119 ASP A O 1
ATOM 947 N N . ILE A 1 120 ? -3.889 -2.027 -4.817 1.00 97.69 120 ILE A N 1
ATOM 948 C CA . ILE A 1 120 ? -4.071 -0.568 -4.748 1.00 97.69 120 ILE A CA 1
ATOM 949 C C . ILE A 1 120 ? -4.580 0.053 -6.062 1.00 97.69 120 ILE A C 1
ATOM 951 O O . ILE A 1 120 ? -5.253 1.083 -6.043 1.00 97.69 120 ILE A O 1
ATOM 955 N N . PHE A 1 121 ? -4.338 -0.594 -7.209 1.00 98.06 121 PHE A N 1
ATOM 956 C CA . PHE A 1 121 ? -4.854 -0.142 -8.507 1.00 98.06 121 PHE A CA 1
ATOM 957 C C . PHE A 1 121 ? -6.356 -0.385 -8.692 1.00 98.06 121 PHE A C 1
ATOM 959 O O . PHE A 1 121 ? -6.961 0.212 -9.580 1.00 98.06 121 PHE A O 1
ATOM 966 N N . THR A 1 122 ? -6.965 -1.265 -7.894 1.00 97.00 122 THR A N 1
ATOM 967 C CA . THR A 1 122 ? -8.336 -1.754 -8.134 1.00 97.00 122 THR A CA 1
ATOM 968 C C . THR A 1 122 ? -9.268 -1.568 -6.946 1.00 97.00 122 THR A C 1
ATOM 970 O O . THR A 1 122 ? -10.460 -1.337 -7.144 1.00 97.00 122 THR A O 1
ATOM 973 N N . LYS A 1 123 ? -8.751 -1.625 -5.717 1.00 95.62 123 LYS A N 1
ATOM 974 C CA . LYS A 1 123 ? -9.549 -1.511 -4.492 1.00 95.62 123 LYS A CA 1
ATOM 975 C C .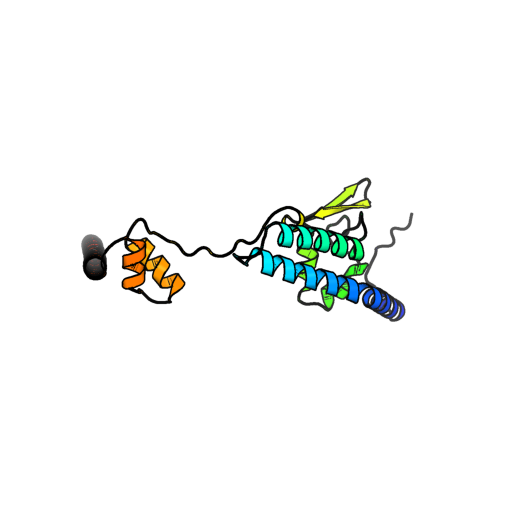 LYS A 1 123 ? -8.793 -0.767 -3.398 1.00 95.62 123 LYS A C 1
ATOM 977 O O . LYS A 1 123 ? -7.583 -0.583 -3.486 1.00 95.62 123 LYS A O 1
ATOM 982 N N . ARG A 1 124 ? -9.541 -0.339 -2.375 1.00 94.62 124 ARG A N 1
ATOM 983 C CA . ARG A 1 124 ? -8.994 0.331 -1.191 1.00 94.62 124 ARG A CA 1
ATOM 984 C C . ARG A 1 124 ? -8.203 -0.687 -0.369 1.00 94.62 124 ARG A C 1
ATOM 986 O O . ARG A 1 124 ? -8.738 -1.757 -0.062 1.00 94.62 124 ARG A O 1
ATOM 993 N N . VAL A 1 125 ? -6.938 -0.377 -0.087 1.00 95.06 125 VAL A N 1
ATOM 994 C CA . VAL A 1 125 ? -6.021 -1.249 0.669 1.00 95.06 125 VAL A CA 1
ATOM 995 C C . VAL A 1 125 ? -5.779 -0.734 2.085 1.00 95.06 125 VAL A C 1
ATOM 997 O O . VAL A 1 125 ? -5.545 -1.543 2.979 1.00 95.06 125 VAL A O 1
ATOM 1000 N N . SER A 1 126 ? -5.933 0.573 2.302 1.00 93.69 126 SER A N 1
ATOM 1001 C CA . SER A 1 126 ? -5.909 1.216 3.616 1.00 93.69 126 SER A CA 1
ATOM 1002 C C . SER A 1 126 ? -7.262 1.852 3.920 1.00 93.69 126 SER A C 1
ATOM 1004 O O . SER A 1 126 ? -7.866 2.462 3.046 1.00 93.69 126 SER A O 1
ATOM 1006 N N . TYR A 1 127 ? -7.756 1.722 5.148 1.00 92.00 127 TYR A N 1
ATOM 1007 C CA . TYR A 1 127 ? -9.035 2.304 5.564 1.00 92.00 127 TYR A CA 1
ATOM 1008 C C . TYR A 1 127 ? -8.806 3.323 6.681 1.00 92.00 127 TYR A C 1
ATOM 1010 O O . TYR A 1 127 ? -7.891 3.120 7.486 1.00 92.00 127 TYR A O 1
ATOM 1018 N N . PRO A 1 128 ? -9.614 4.398 6.748 1.00 90.50 128 PRO A N 1
ATOM 1019 C CA . PRO A 1 128 ? -9.558 5.327 7.865 1.00 90.50 128 PRO A CA 1
ATOM 1020 C C . PRO A 1 128 ? -9.830 4.570 9.165 1.00 90.50 128 PRO A C 1
ATOM 1022 O O . PRO A 1 128 ? -10.679 3.674 9.214 1.00 90.50 128 PRO A O 1
ATOM 1025 N N . TYR A 1 129 ? -9.103 4.929 10.220 1.00 87.06 129 TYR A N 1
ATOM 1026 C CA . TYR A 1 129 ? -9.374 4.386 11.543 1.00 87.06 129 TYR A CA 1
ATOM 1027 C C . TYR A 1 129 ? -10.757 4.851 12.003 1.00 87.06 129 TYR A C 1
AT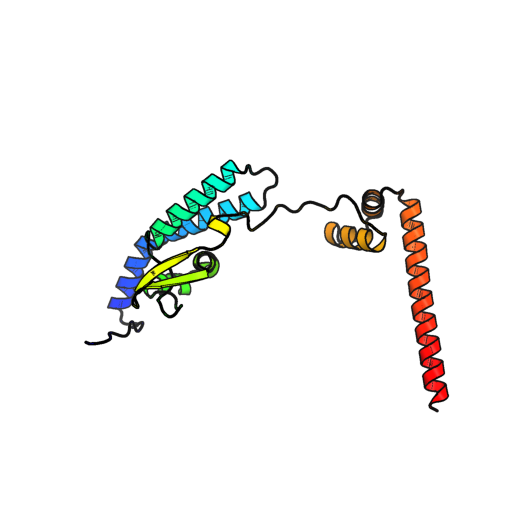OM 1029 O O . TYR A 1 129 ? -11.030 6.049 12.064 1.00 87.06 129 TYR A O 1
ATOM 1037 N N . VAL A 1 130 ? -11.618 3.895 12.342 1.00 86.00 130 VAL A N 1
ATOM 1038 C CA . VAL A 1 130 ? -12.910 4.162 12.971 1.00 86.00 130 VAL A CA 1
ATOM 1039 C C . VAL A 1 130 ? -12.769 3.798 14.438 1.00 86.00 130 VAL A C 1
ATOM 1041 O O . VAL A 1 130 ? -12.570 2.631 14.772 1.00 86.00 130 VAL A O 1
ATOM 1044 N N . SER A 1 131 ? -12.852 4.804 15.307 1.00 87.50 131 SER A N 1
ATOM 1045 C CA . SER A 1 131 ? -12.782 4.584 16.750 1.00 87.50 131 SER A CA 1
ATOM 1046 C C . SER A 1 131 ? -13.932 3.671 17.200 1.00 87.50 131 SER A C 1
ATOM 1048 O O . SER A 1 131 ? -15.081 3.911 16.799 1.00 87.50 131 SER A O 1
ATOM 1050 N N . PRO A 1 132 ? -13.667 2.634 18.019 1.00 91.88 132 PRO A N 1
ATOM 1051 C CA . PRO A 1 132 ? -14.709 1.781 18.573 1.00 91.88 132 PRO A CA 1
ATOM 1052 C C . PRO A 1 132 ? -15.782 2.606 19.286 1.00 91.88 132 PRO A C 1
ATOM 1054 O O . PRO A 1 132 ? -15.474 3.508 20.062 1.00 91.88 132 PRO A O 1
ATOM 1057 N N . GLN A 1 133 ? -17.051 2.311 19.020 1.00 94.94 133 GLN A N 1
ATOM 1058 C CA . GLN A 1 133 ? -18.173 3.003 19.668 1.00 94.94 133 GLN A CA 1
ATOM 1059 C C . GLN A 1 133 ? -18.749 2.210 20.843 1.00 94.94 133 GLN A C 1
ATOM 1061 O O . GLN A 1 133 ? -19.479 2.767 21.654 1.00 94.94 133 GLN A O 1
ATOM 1066 N N . SER A 1 134 ? -18.403 0.928 20.956 1.00 96.44 134 SER A N 1
ATOM 1067 C CA . SER A 1 134 ? -18.862 0.053 22.028 1.00 96.44 134 SER A CA 1
ATOM 1068 C C . SER A 1 134 ? -17.822 -1.016 22.359 1.00 96.44 134 SER A C 1
ATOM 1070 O O . SER A 1 134 ? -16.942 -1.310 21.546 1.00 96.44 134 SER A O 1
ATOM 1072 N N . ALA A 1 135 ? -17.959 -1.628 23.532 1.00 96.62 135 ALA A N 1
ATOM 1073 C CA . ALA A 1 135 ? -17.210 -2.804 23.955 1.00 96.62 135 ALA A CA 1
ATOM 1074 C C . ALA A 1 135 ? -18.141 -3.803 24.655 1.00 96.62 135 ALA A C 1
ATOM 1076 O O . ALA A 1 135 ? -19.028 -3.406 25.409 1.00 96.62 135 ALA A O 1
ATOM 1077 N N . ASP A 1 136 ? -17.913 -5.098 24.442 1.00 95.12 136 ASP A N 1
ATOM 1078 C CA . ASP A 1 136 ? -18.773 -6.154 24.997 1.00 95.12 136 ASP A CA 1
ATOM 1079 C C . ASP A 1 136 ? -18.591 -6.328 26.509 1.00 95.12 136 ASP A C 1
ATOM 1081 O O . ASP A 1 136 ? -19.478 -6.810 27.216 1.00 95.12 136 ASP A O 1
ATOM 1085 N N . ASN A 1 137 ? -17.410 -5.979 27.021 1.00 94.69 137 ASN A N 1
ATOM 1086 C CA . ASN A 1 137 ? -17.060 -6.149 28.421 1.00 94.69 137 ASN A CA 1
ATOM 1087 C C . ASN A 1 137 ? -16.002 -5.134 28.872 1.00 94.69 137 ASN A C 1
ATOM 1089 O O . ASN A 1 137 ? -15.328 -4.480 28.073 1.00 94.69 137 ASN A O 1
ATOM 1093 N N . LEU A 1 138 ? -15.850 -5.026 30.194 1.00 94.44 138 LEU A N 1
ATOM 1094 C CA . LEU A 1 138 ? -14.951 -4.069 30.834 1.00 94.44 138 LEU A CA 1
ATOM 1095 C C . LEU A 1 138 ? -13.486 -4.234 30.413 1.00 94.44 138 LEU A C 1
ATOM 1097 O O . LEU A 1 138 ? -12.777 -3.241 30.290 1.00 94.44 138 LEU A O 1
ATOM 1101 N N . HIS A 1 139 ? -13.027 -5.466 30.204 1.00 92.81 139 HIS A N 1
ATOM 1102 C CA . HIS A 1 139 ? -11.643 -5.726 29.826 1.00 92.81 139 HIS A CA 1
ATOM 1103 C C . HIS A 1 139 ? -11.348 -5.189 28.419 1.00 92.81 139 HIS A C 1
ATOM 1105 O O . HIS A 1 139 ? -10.355 -4.487 28.233 1.00 92.81 139 HIS A O 1
ATOM 1111 N N . ASP A 1 140 ? -12.241 -5.428 27.459 1.00 94.88 140 ASP A N 1
ATOM 1112 C CA . ASP A 1 140 ? -12.094 -4.908 26.096 1.00 94.88 140 ASP A CA 1
ATOM 1113 C C . ASP A 1 140 ? -12.176 -3.378 26.069 1.00 94.88 140 ASP A C 1
ATOM 1115 O O . ASP A 1 140 ? -11.352 -2.726 25.429 1.00 94.88 140 ASP A O 1
ATOM 1119 N N . ALA A 1 141 ? -13.095 -2.790 26.843 1.00 96.50 141 ALA A N 1
ATOM 1120 C CA . ALA A 1 141 ? -13.197 -1.338 26.990 1.00 96.50 141 ALA A CA 1
ATOM 1121 C C . ALA A 1 141 ? -11.909 -0.716 27.565 1.00 96.50 141 ALA A C 1
ATOM 1123 O O . ALA A 1 141 ? -11.456 0.327 27.090 1.00 96.50 141 ALA A O 1
ATOM 1124 N N . MET A 1 142 ? -11.295 -1.368 28.561 1.00 94.88 142 MET A N 1
ATOM 1125 C CA . MET A 1 142 ? -10.012 -0.943 29.130 1.00 94.88 142 MET A CA 1
ATOM 1126 C C . MET A 1 142 ? -8.887 -0.997 28.095 1.00 94.88 142 MET A C 1
ATOM 1128 O O . MET A 1 142 ? -8.131 -0.035 27.985 1.00 94.88 142 MET A O 1
ATOM 1132 N N . HIS A 1 143 ? -8.790 -2.069 27.301 1.00 94.94 143 HIS A N 1
ATOM 1133 C CA . HIS A 1 143 ? -7.782 -2.165 26.234 1.00 94.94 143 HIS A CA 1
ATOM 1134 C C . HIS A 1 143 ? -7.969 -1.106 25.154 1.00 94.94 143 HIS A C 1
ATOM 1136 O O . HIS A 1 143 ? -6.987 -0.506 24.719 1.00 94.94 143 HIS A O 1
ATOM 1142 N N . ILE A 1 144 ? -9.213 -0.839 24.746 1.00 95.38 144 ILE A N 1
ATOM 1143 C CA . ILE A 1 144 ? -9.517 0.228 23.785 1.00 95.38 144 ILE A CA 1
ATOM 1144 C C . ILE A 1 144 ? -9.062 1.578 24.344 1.00 95.38 144 ILE A C 1
ATOM 1146 O O . ILE A 1 144 ? -8.302 2.278 23.680 1.00 95.38 144 ILE A O 1
ATOM 1150 N N . SER A 1 145 ? -9.446 1.913 25.580 1.00 96.06 145 SER A N 1
ATOM 1151 C CA . SER A 1 145 ? -9.006 3.154 26.224 1.00 96.06 145 SER A CA 1
ATOM 1152 C C . SER A 1 145 ? -7.483 3.248 26.293 1.00 96.06 145 SER A C 1
ATOM 1154 O O . SER A 1 145 ? -6.923 4.287 25.962 1.00 96.06 145 SER A O 1
ATOM 1156 N N . LEU A 1 146 ? -6.804 2.174 26.700 1.00 94.94 146 LEU A N 1
ATOM 1157 C CA . LEU A 1 146 ? -5.349 2.164 26.831 1.00 94.94 146 LEU A CA 1
ATOM 1158 C C . LEU A 1 146 ? -4.659 2.413 25.483 1.00 94.94 146 LEU A C 1
ATOM 1160 O O . LEU A 1 146 ? -3.688 3.165 25.425 1.00 94.94 146 LEU A O 1
ATOM 1164 N N . ASN A 1 147 ? -5.182 1.822 24.406 1.00 93.75 147 ASN A N 1
ATOM 1165 C CA . ASN A 1 147 ? -4.672 2.019 23.050 1.00 93.75 147 ASN A CA 1
ATOM 1166 C C . ASN A 1 147 ? -4.935 3.436 22.516 1.00 93.75 147 ASN A C 1
ATOM 1168 O O . ASN A 1 147 ? -4.120 3.952 21.756 1.00 93.75 147 ASN A O 1
ATOM 1172 N N . GLU A 1 148 ? -6.052 4.065 22.895 1.00 93.38 148 GLU A N 1
ATOM 1173 C CA . GLU A 1 148 ? -6.430 5.403 22.417 1.00 93.38 148 GLU A CA 1
ATOM 1174 C C . GLU A 1 148 ? -5.777 6.539 23.219 1.00 93.38 148 GLU A C 1
ATOM 1176 O O . GLU A 1 148 ? -5.401 7.558 22.638 1.00 93.38 148 GLU A O 1
ATOM 1181 N N . THR A 1 149 ? -5.630 6.388 24.539 1.00 93.94 149 THR A N 1
ATOM 1182 C CA . THR A 1 149 ? -5.207 7.481 25.438 1.00 93.94 149 THR A CA 1
ATOM 1183 C C . THR A 1 149 ? -3.896 7.212 26.176 1.00 93.94 149 THR A C 1
ATOM 1185 O O . THR A 1 149 ? -3.322 8.131 26.762 1.00 93.94 149 THR A O 1
ATOM 1188 N N . GLY A 1 150 ? -3.395 5.972 26.164 1.00 93.62 150 GLY A N 1
ATOM 1189 C CA . GLY A 1 150 ? -2.216 5.552 26.929 1.00 93.62 150 GLY A CA 1
ATOM 1190 C C . GLY A 1 150 ? -2.489 5.276 28.413 1.00 93.62 150 GLY A C 1
ATOM 1191 O O . GLY A 1 150 ? -1.562 4.945 29.152 1.00 93.62 150 GLY A O 1
ATOM 1192 N N . TYR A 1 151 ? -3.739 5.401 28.870 1.00 94.00 151 TYR A N 1
ATOM 1193 C CA . TYR A 1 151 ? -4.160 5.093 30.238 1.00 94.00 151 TYR A CA 1
ATOM 1194 C C . TYR A 1 151 ? -5.622 4.611 30.279 1.00 94.00 151 TYR A C 1
ATOM 1196 O O . TYR A 1 151 ? -6.341 4.634 29.284 1.00 94.00 151 TYR A O 1
ATOM 1204 N N . ASN A 1 152 ? -6.073 4.128 31.440 1.00 92.88 152 ASN A N 1
ATOM 1205 C CA . ASN A 1 152 ? -7.479 3.769 31.636 1.00 92.88 152 ASN A CA 1
ATOM 1206 C C . ASN A 1 152 ? -8.295 5.038 31.914 1.00 92.88 152 ASN A C 1
ATOM 1208 O O . ASN A 1 152 ? -8.420 5.463 33.064 1.00 92.88 152 ASN A O 1
ATOM 1212 N N . ASP A 1 153 ? -8.815 5.654 30.857 1.00 96.75 153 ASP A N 1
ATOM 1213 C CA . ASP A 1 153 ? -9.749 6.772 30.927 1.00 96.75 153 ASP A CA 1
ATOM 1214 C C . ASP A 1 153 ? -11.141 6.237 31.288 1.00 96.75 153 ASP A C 1
ATOM 1216 O O . ASP A 1 153 ? -11.816 5.577 30.495 1.00 96.75 153 ASP A O 1
ATOM 1220 N N . TYR A 1 154 ? -11.577 6.507 32.519 1.00 96.38 154 TYR A N 1
ATOM 1221 C CA . TYR A 1 154 ? -12.852 6.001 33.018 1.00 96.38 154 TYR A CA 1
ATOM 1222 C C . TYR A 1 154 ? -14.061 6.546 32.264 1.00 96.38 154 TYR A C 1
ATOM 1224 O O . TYR A 1 154 ? -15.057 5.830 32.177 1.00 96.38 154 TYR A O 1
ATOM 1232 N N . GLN A 1 155 ? -13.994 7.772 31.735 1.00 97.12 155 GLN A N 1
ATOM 1233 C CA . GLN A 1 155 ? -15.098 8.325 30.957 1.00 97.12 155 GLN A CA 1
ATOM 1234 C C . GLN A 1 155 ? -15.207 7.580 29.631 1.00 97.12 155 GLN A C 1
ATOM 1236 O O . GLN A 1 155 ? -16.278 7.091 29.289 1.00 97.12 155 GLN A O 1
ATOM 1241 N N . ARG A 1 156 ? -14.076 7.377 28.947 1.00 96.75 156 ARG A N 1
ATOM 1242 C CA . ARG A 1 156 ? -14.046 6.620 27.692 1.00 96.75 156 ARG A CA 1
ATOM 1243 C C . ARG A 1 156 ? -14.539 5.182 27.862 1.00 96.75 156 ARG A C 1
ATOM 1245 O O . ARG A 1 156 ? -15.311 4.693 27.040 1.00 96.75 156 ARG A O 1
ATOM 1252 N N . ILE A 1 157 ? -14.118 4.508 28.933 1.00 97.50 157 ILE A N 1
ATOM 1253 C CA . ILE A 1 157 ? -14.576 3.151 29.267 1.00 97.50 157 ILE A CA 1
ATOM 1254 C C . ILE A 1 157 ? -16.086 3.139 29.543 1.00 97.50 157 ILE A C 1
ATOM 1256 O O . ILE A 1 157 ? -16.780 2.227 29.099 1.00 97.50 157 ILE A O 1
ATOM 1260 N N . ALA A 1 158 ? -16.598 4.143 30.260 1.00 97.19 158 ALA A N 1
ATOM 1261 C CA . ALA A 1 158 ? -18.022 4.272 30.555 1.00 97.19 158 ALA A CA 1
ATOM 1262 C C . ALA A 1 158 ? -18.846 4.443 29.271 1.00 97.19 158 ALA A C 1
ATOM 1264 O O . ALA A 1 158 ? -19.825 3.716 29.087 1.00 97.19 158 ALA A O 1
ATOM 1265 N N . ASP A 1 159 ? -18.387 5.305 28.358 1.00 97.19 159 ASP A N 1
ATOM 1266 C CA . ASP A 1 159 ? -19.016 5.545 27.056 1.00 97.19 159 ASP A CA 1
ATOM 1267 C C . ASP A 1 159 ? -19.059 4.261 26.208 1.00 97.19 159 ASP A C 1
ATOM 1269 O O . ASP A 1 159 ? -20.114 3.900 25.689 1.00 97.19 159 ASP A O 1
ATOM 1273 N N . LEU A 1 160 ? -17.944 3.519 26.129 1.00 97.31 160 LEU A N 1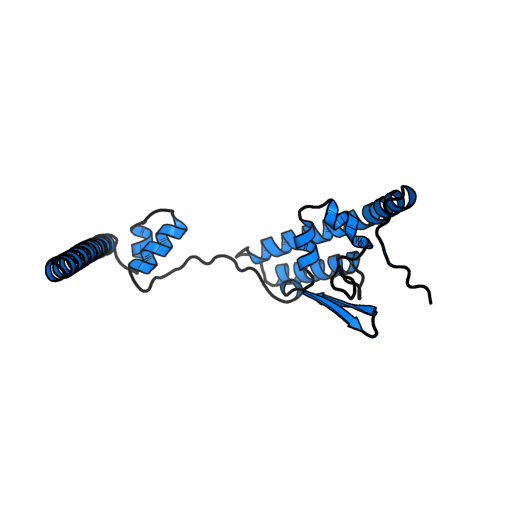
ATOM 1274 C CA . LEU A 1 160 ? -17.854 2.243 25.398 1.00 97.31 160 LEU A CA 1
ATOM 1275 C C . LEU A 1 160 ? -18.799 1.164 25.948 1.00 97.31 160 LEU A C 1
ATOM 1277 O O . LEU A 1 160 ? -19.263 0.305 25.200 1.00 97.31 160 LEU A O 1
ATOM 1281 N N . LEU A 1 161 ? -19.071 1.182 27.252 1.00 97.06 161 LEU A N 1
ATOM 1282 C CA . LEU A 1 161 ? -19.948 0.213 27.913 1.00 97.06 161 LEU A CA 1
ATOM 1283 C C . LEU A 1 161 ? -21.406 0.683 28.006 1.00 97.06 161 LEU A C 1
ATOM 1285 O O . LEU A 1 161 ? -22.249 -0.071 28.491 1.00 97.06 161 LEU A O 1
ATOM 1289 N N . GLY A 1 162 ? -21.709 1.924 27.606 1.00 96.50 162 GLY A N 1
ATOM 1290 C CA . GLY A 1 162 ? -23.020 2.536 27.831 1.00 96.50 162 GLY A CA 1
ATOM 1291 C C . GLY A 1 162 ? -23.398 2.601 29.318 1.00 96.50 162 GLY A C 1
ATOM 1292 O O . GLY A 1 162 ? -24.554 2.375 29.674 1.00 96.50 162 GLY A O 1
ATOM 1293 N N . SER A 1 163 ? -22.421 2.852 30.194 1.00 95.25 163 SER A N 1
ATOM 1294 C CA . SER A 1 163 ? -22.578 2.842 31.658 1.00 95.25 163 SER A CA 1
ATOM 1295 C C . SER A 1 163 ? -22.096 4.151 32.287 1.00 95.25 163 SER A C 1
ATOM 1297 O O . SER A 1 163 ? -21.594 5.028 31.592 1.00 95.25 163 SER A O 1
ATOM 1299 N N . ASP A 1 164 ? -22.251 4.312 33.602 1.00 96.25 164 ASP A N 1
ATOM 1300 C CA . ASP A 1 164 ? -21.698 5.454 34.333 1.00 96.25 164 ASP A CA 1
ATOM 1301 C C . ASP A 1 164 ? -20.287 5.169 34.891 1.00 96.25 164 ASP A C 1
ATOM 1303 O O . ASP A 1 164 ? -19.885 4.026 35.133 1.00 96.25 164 ASP A O 1
ATOM 1307 N N . VAL A 1 165 ? -19.529 6.238 35.143 1.00 96.44 165 VAL A N 1
ATOM 1308 C CA . VAL A 1 165 ? -18.138 6.170 35.622 1.00 96.44 165 VAL A CA 1
ATOM 1309 C C . VAL A 1 165 ? -17.998 5.451 36.971 1.00 96.44 165 VAL A C 1
ATOM 1311 O O . VAL A 1 165 ? -16.979 4.796 37.215 1.00 96.44 165 VAL A O 1
ATOM 1314 N N . ASP A 1 166 ? -18.985 5.541 37.863 1.00 96.31 166 ASP A N 1
ATOM 1315 C CA . ASP A 1 166 ? -18.901 4.897 39.176 1.00 96.31 166 ASP A CA 1
ATOM 1316 C C . ASP A 1 166 ? -19.109 3.383 39.066 1.00 96.31 166 ASP A C 1
ATOM 1318 O O . ASP A 1 166 ? -18.384 2.609 39.709 1.00 96.31 166 ASP A O 1
ATOM 1322 N N . SER A 1 167 ? -20.007 2.947 38.179 1.00 93.94 167 SER A N 1
ATOM 1323 C CA . SER A 1 167 ? -20.148 1.541 37.784 1.00 93.94 167 SER A CA 1
ATOM 1324 C C . SER A 1 167 ? -18.846 0.983 37.205 1.00 93.94 167 SER A C 1
ATOM 1326 O O . SER A 1 167 ? -18.405 -0.096 37.619 1.00 93.94 167 SER A O 1
ATOM 1328 N N . VAL A 1 168 ? -18.164 1.742 36.340 1.00 95.62 168 VAL A N 1
ATOM 1329 C CA . VAL A 1 168 ? -16.848 1.366 35.793 1.00 95.62 168 VAL A CA 1
ATOM 1330 C C . VAL A 1 168 ? -15.803 1.215 36.897 1.00 95.62 168 VAL A C 1
ATOM 1332 O O . VAL A 1 168 ? -15.165 0.164 37.001 1.00 95.62 168 VAL A O 1
ATOM 1335 N N . LYS A 1 169 ? -15.646 2.214 37.775 1.00 94.81 169 LYS A N 1
ATOM 1336 C CA . LYS A 1 169 ? -14.687 2.148 38.897 1.00 94.81 169 LYS A CA 1
ATOM 1337 C C . LYS A 1 169 ? -14.944 0.939 39.788 1.00 94.81 169 LYS A C 1
ATOM 1339 O O . LYS A 1 169 ? -13.998 0.284 40.233 1.00 94.81 169 LYS A O 1
ATOM 1344 N N . LYS A 1 170 ? -16.214 0.623 40.052 1.00 93.88 170 LYS A N 1
ATOM 1345 C CA . LYS A 1 170 ? -16.602 -0.554 40.837 1.00 93.88 170 LYS A CA 1
ATOM 1346 C C . LYS A 1 170 ? -16.247 -1.854 40.115 1.00 93.88 170 LYS A C 1
ATOM 1348 O O . LYS A 1 170 ? -15.724 -2.765 40.759 1.00 93.88 170 LYS A O 1
ATOM 1353 N N . GLY A 1 171 ? -16.483 -1.924 38.807 1.00 91.19 171 GLY A N 1
ATOM 1354 C CA . GLY A 1 171 ? -16.108 -3.060 37.966 1.00 91.19 171 GLY A CA 1
ATOM 1355 C C . GLY A 1 171 ? -14.598 -3.306 37.959 1.00 91.19 171 GLY A C 1
ATOM 1356 O O . GLY A 1 171 ? -14.160 -4.424 38.219 1.00 91.19 171 GLY A O 1
ATOM 1357 N N . ILE A 1 172 ? -13.796 -2.253 37.773 1.00 91.00 172 ILE A N 1
ATOM 1358 C CA . ILE A 1 172 ? -12.322 -2.329 37.810 1.00 91.00 172 ILE A CA 1
ATOM 1359 C C . ILE A 1 172 ? -11.851 -2.735 39.214 1.00 91.00 172 ILE A C 1
ATOM 1361 O O . ILE A 1 172 ? -11.016 -3.628 39.359 1.00 91.00 172 ILE A O 1
ATOM 1365 N N . LYS A 1 173 ? -12.488 -2.146 40.239 1.00 90.88 173 LYS A N 1
ATOM 1366 C CA . LYS A 1 173 ? -12.568 -2.599 41.639 1.00 90.88 173 LYS A CA 1
ATOM 1367 C C . LYS A 1 173 ? -12.529 -4.124 41.761 1.00 90.88 173 LYS A C 1
ATOM 1369 O O . LYS A 1 173 ? -11.602 -4.736 42.296 1.00 90.88 173 LYS A O 1
ATOM 1374 N N . ALA A 1 174 ? -13.615 -4.713 41.281 1.00 89.56 174 ALA A N 1
ATOM 1375 C CA . ALA A 1 174 ? -13.880 -6.136 41.376 1.00 89.56 174 ALA A CA 1
ATOM 1376 C C . ALA A 1 174 ? -12.874 -6.963 40.566 1.00 89.56 174 ALA A C 1
ATOM 1378 O O . ALA A 1 174 ? -12.376 -7.962 41.078 1.00 89.56 174 ALA A O 1
ATOM 1379 N N . LEU A 1 175 ? -12.527 -6.525 39.351 1.00 86.69 175 LEU A N 1
ATOM 1380 C CA . LEU A 1 175 ? -11.581 -7.226 38.481 1.00 86.69 175 LEU A CA 1
ATOM 1381 C C . LEU A 1 175 ? -10.196 -7.357 39.133 1.00 86.69 175 LEU A C 1
ATOM 1383 O O . LEU A 1 175 ? -9.638 -8.453 39.180 1.00 86.69 175 LEU A O 1
ATOM 1387 N N . LEU A 1 176 ? -9.674 -6.270 39.713 1.00 85.19 176 LEU A N 1
ATOM 1388 C CA . LEU A 1 176 ? -8.419 -6.281 40.474 1.00 85.19 176 LEU A CA 1
ATOM 1389 C C . LEU A 1 176 ? -8.475 -7.254 41.655 1.00 85.19 176 LEU A C 1
ATOM 1391 O O . LEU A 1 176 ? -7.534 -8.015 41.877 1.00 85.19 176 LEU A O 1
ATOM 1395 N N . LEU A 1 177 ? -9.585 -7.261 42.395 1.00 87.38 177 LEU A N 1
ATOM 1396 C CA . LEU A 1 177 ? -9.760 -8.148 43.544 1.00 87.38 177 LEU A CA 1
ATOM 1397 C C . LEU A 1 177 ? -9.757 -9.628 43.129 1.00 87.38 177 LEU A C 1
ATOM 1399 O O . LEU A 1 177 ? -9.129 -10.458 43.790 1.00 87.38 177 LEU A O 1
ATOM 1403 N N . VAL A 1 178 ? -10.412 -9.950 42.009 1.00 85.94 178 VAL A N 1
ATOM 1404 C CA . VAL A 1 178 ? -10.440 -11.305 41.443 1.00 85.94 178 VAL A CA 1
ATOM 1405 C C . VAL A 1 178 ? -9.039 -11.739 41.013 1.00 85.94 178 VAL A C 1
ATOM 1407 O O . VAL A 1 178 ? -8.603 -12.824 41.400 1.00 85.94 178 VAL A O 1
ATOM 1410 N N . LEU A 1 179 ? -8.292 -10.889 40.302 1.00 81.88 179 LEU A N 1
ATOM 1411 C CA . LEU A 1 179 ? -6.917 -11.190 39.874 1.00 81.88 179 LEU A CA 1
ATOM 1412 C C . LEU A 1 179 ? -5.976 -11.441 41.066 1.00 81.88 179 LEU A C 1
ATOM 1414 O O . LEU A 1 179 ? -5.194 -12.398 41.064 1.00 81.88 179 LEU A O 1
ATOM 1418 N N . ILE A 1 180 ? -6.098 -10.639 42.126 1.00 83.81 180 ILE A N 1
ATOM 1419 C CA . ILE A 1 180 ? -5.348 -10.847 43.373 1.00 83.81 180 ILE A CA 1
ATOM 1420 C C . ILE A 1 180 ? -5.747 -12.183 44.023 1.00 83.81 180 ILE A C 1
ATOM 1422 O O . ILE A 1 180 ? -4.884 -12.969 44.405 1.00 83.81 180 ILE A O 1
ATOM 1426 N N . SER A 1 181 ? -7.040 -12.505 44.099 1.00 82.56 181 SER A N 1
ATOM 1427 C CA . SER A 1 181 ? -7.493 -13.769 44.701 1.00 82.56 181 SER A CA 1
ATOM 1428 C C . SER A 1 181 ? -7.045 -15.019 43.924 1.00 82.56 181 SER A C 1
ATOM 1430 O O . SER A 1 181 ? -6.667 -16.027 44.530 1.00 82.56 181 SER A O 1
ATOM 1432 N N . LEU A 1 182 ? -7.022 -14.947 42.587 1.00 81.56 182 LEU A N 1
ATOM 1433 C CA . LEU A 1 182 ? -6.561 -16.025 41.708 1.00 81.56 182 LEU A CA 1
ATOM 1434 C C . LEU A 1 182 ? -5.058 -16.263 41.861 1.00 81.56 182 LEU A C 1
ATOM 1436 O O . LEU A 1 182 ? -4.636 -17.409 42.009 1.00 81.56 182 LEU A O 1
ATOM 1440 N N . SER A 1 183 ? -4.257 -15.194 41.890 1.00 81.69 183 SER A N 1
ATOM 1441 C CA . SER A 1 183 ? -2.807 -15.303 42.101 1.00 81.69 183 SER A CA 1
ATOM 1442 C C . SER A 1 183 ? -2.464 -15.900 43.470 1.00 81.69 183 SER A C 1
ATOM 1444 O O . SER A 1 183 ? -1.635 -16.806 43.545 1.00 81.69 183 SER A O 1
ATOM 1446 N N . ILE A 1 184 ? -3.160 -15.496 44.539 1.00 83.94 184 ILE A N 1
ATOM 1447 C CA . ILE A 1 184 ? -2.987 -16.087 45.877 1.00 83.94 184 ILE A CA 1
ATOM 1448 C C . ILE A 1 184 ? -3.350 -17.581 45.873 1.00 83.94 184 ILE A C 1
ATOM 1450 O O . ILE A 1 184 ? -2.605 -18.400 46.410 1.00 83.94 184 ILE A O 1
ATOM 1454 N N . SER A 1 185 ? -4.464 -17.955 45.238 1.00 82.88 185 SER A N 1
ATOM 1455 C CA . SER A 1 185 ? -4.919 -19.354 45.160 1.00 82.88 185 SER A CA 1
ATOM 1456 C C . SER A 1 185 ? -3.961 -20.239 44.354 1.00 82.88 185 SER A C 1
ATOM 1458 O O . SER A 1 185 ? -3.707 -21.391 44.725 1.00 82.88 185 SER A O 1
ATOM 1460 N N . PHE A 1 186 ? -3.392 -19.693 43.276 1.00 86.31 186 PHE A N 1
ATOM 1461 C CA . PHE A 1 186 ? -2.370 -20.357 42.473 1.00 86.31 186 PHE A CA 1
ATOM 1462 C C . PHE A 1 186 ? -1.091 -20.590 43.285 1.00 86.31 186 PHE A C 1
ATOM 1464 O O . PHE A 1 186 ? -0.610 -21.720 43.347 1.00 86.31 186 PHE A O 1
ATOM 1471 N N . ILE A 1 187 ? -0.601 -19.563 43.992 1.00 84.31 187 ILE A N 1
ATOM 1472 C CA . ILE A 1 187 ? 0.569 -19.672 44.878 1.00 84.31 187 ILE A CA 1
ATOM 1473 C C . ILE A 1 187 ? 0.321 -20.713 45.976 1.00 84.31 187 ILE A C 1
ATOM 1475 O O . ILE A 1 187 ? 1.164 -21.579 46.198 1.00 84.31 187 ILE A O 1
ATOM 1479 N N . ALA A 1 188 ? -0.846 -20.691 46.626 1.00 85.00 188 ALA A N 1
ATOM 1480 C CA . ALA A 1 188 ? -1.190 -21.654 47.673 1.00 85.00 188 ALA A CA 1
ATOM 1481 C C . ALA A 1 188 ? -1.230 -23.105 47.158 1.00 85.00 188 ALA A C 1
ATOM 1483 O O . ALA A 1 188 ? -0.802 -24.026 47.858 1.00 85.00 188 ALA A O 1
ATOM 1484 N N . SER A 1 189 ? -1.713 -23.317 45.929 1.00 86.44 189 SER A N 1
ATOM 1485 C CA . SER A 1 189 ? -1.707 -24.636 45.283 1.00 86.44 189 SER A CA 1
ATOM 1486 C C . SER A 1 189 ? -0.288 -25.094 44.946 1.00 86.44 189 SER A C 1
ATOM 1488 O O . SER A 1 189 ? 0.052 -26.252 45.183 1.00 86.44 189 SER A O 1
ATOM 1490 N N . LEU A 1 190 ? 0.560 -24.179 44.468 1.00 83.31 190 LEU A N 1
ATOM 1491 C CA . LEU A 1 190 ? 1.965 -24.452 44.170 1.00 83.31 190 LEU A CA 1
ATOM 1492 C C . LEU A 1 190 ? 2.751 -24.825 45.438 1.00 83.31 190 LEU A C 1
ATOM 1494 O O . LEU A 1 190 ? 3.505 -25.793 45.430 1.00 83.31 190 LEU A O 1
ATOM 1498 N N . VAL A 1 191 ? 2.521 -24.112 46.548 1.00 87.69 191 VAL A N 1
ATOM 1499 C CA . VAL A 1 191 ? 3.128 -24.411 47.857 1.00 87.69 191 VAL A CA 1
ATOM 1500 C C . VAL A 1 191 ? 2.706 -25.793 48.358 1.00 87.69 191 VAL A C 1
ATOM 1502 O O . VAL A 1 191 ? 3.564 -26.572 48.761 1.00 87.69 191 VAL A O 1
ATOM 1505 N N . LYS A 1 192 ? 1.411 -26.140 48.284 1.00 86.19 192 LYS A N 1
ATOM 1506 C CA . LYS A 1 192 ? 0.934 -27.486 48.656 1.00 86.19 192 LYS A CA 1
ATOM 1507 C C . LYS A 1 192 ? 1.582 -28.585 47.816 1.00 86.19 192 LYS A C 1
ATOM 1509 O O . LYS A 1 192 ? 1.961 -29.608 48.373 1.00 86.19 192 LYS A O 1
ATOM 1514 N N . LEU A 1 193 ? 1.723 -28.364 46.507 1.00 84.56 193 LEU A N 1
ATOM 1515 C CA . LEU A 1 193 ? 2.355 -29.320 45.598 1.00 84.56 193 LEU A CA 1
ATOM 1516 C C . LEU A 1 193 ? 3.836 -29.535 45.953 1.00 84.56 193 LEU A C 1
ATOM 1518 O O . LEU A 1 193 ? 4.291 -30.673 46.027 1.00 84.56 193 LEU A O 1
ATOM 1522 N N . ILE A 1 194 ? 4.570 -28.453 46.238 1.00 82.62 194 ILE A N 1
ATOM 1523 C CA . ILE A 1 194 ? 5.975 -28.521 46.668 1.00 82.62 194 ILE A CA 1
ATOM 1524 C C . ILE A 1 194 ? 6.097 -29.256 48.009 1.00 82.62 194 ILE A C 1
ATOM 1526 O O . ILE A 1 194 ? 6.928 -30.151 48.128 1.00 82.62 194 ILE A O 1
ATOM 1530 N N . SER A 1 195 ? 5.249 -28.940 48.994 1.00 79.06 195 SER A N 1
ATOM 1531 C CA . SER A 1 195 ? 5.258 -29.609 50.304 1.00 79.06 195 SER A CA 1
ATOM 1532 C C . SER A 1 195 ? 4.847 -31.083 50.259 1.00 79.06 195 SER A C 1
ATOM 1534 O O . SER A 1 195 ? 5.169 -31.803 51.191 1.00 79.06 195 SER A O 1
ATOM 1536 N N . SER A 1 196 ? 4.142 -31.543 49.219 1.00 78.12 196 SER A N 1
ATOM 1537 C CA . SER A 1 196 ? 3.819 -32.968 49.034 1.00 78.12 196 SER A CA 1
ATOM 1538 C C . SER A 1 196 ? 4.915 -33.780 48.331 1.00 78.12 196 SER A C 1
ATOM 1540 O O . SER A 1 196 ? 4.831 -35.005 48.300 1.00 78.12 196 SER A O 1
ATOM 1542 N N . CYS A 1 197 ? 5.915 -33.112 47.748 1.00 71.25 197 CYS A N 1
ATOM 1543 C CA . CYS A 1 197 ? 7.050 -33.743 47.065 1.00 71.25 197 CYS A CA 1
ATOM 1544 C C . CYS A 1 197 ? 8.320 -33.827 47.936 1.00 71.25 197 CYS A C 1
ATOM 1546 O O . CYS A 1 197 ? 9.322 -34.375 47.476 1.00 71.25 197 CYS A O 1
ATOM 1548 N N . ILE A 1 198 ? 8.288 -33.268 49.151 1.00 66.69 198 ILE A N 1
ATOM 1549 C CA . ILE A 1 198 ? 9.346 -33.327 50.176 1.00 66.69 198 ILE A CA 1
ATOM 1550 C C . ILE A 1 198 ? 8.864 -34.251 51.291 1.00 66.69 198 ILE A C 1
ATOM 1552 O O . ILE A 1 198 ? 9.676 -35.083 51.748 1.00 66.69 198 ILE A O 1
#

Organism: NCBI:txid37372

Sequence (198 aa):
MILQSLEVTWKPETIEKRIAEYKELAPKISQLQSTLKSLQKAELDSEASNETISALRQKLNSDYEAVVGKNGSFYTKDKKVSPRFKLFEMVDDTSFEIFALEKAPLVKNNKVVGAEKADIFTKRVSYPYVSPQSADNLHDAMHISLNETGYNDYQRIADLLGSDVDSVKKGIKALLLVLISLSISFIASLVKLISSCI

Secondary structure (DSSP, 8-state):
-----------HHHHHHHHHHHHHHHHHHHHHHHHHHHHHHHHH-SS--HHHHHHHHHHHHHHHHHHH-TT--SB-TTSSBPTTTHHHHHH-TTHHHHHTTEEEEEEETTEEEEEEE-GGGTS--S---------SSHHHHHHHHHHHHSS--HHHHHHHHTS-HHHHHHHHHHHHHHHHHHHHHHHHHHHHHHHH--

Radius of gyration: 28.68 Å; chains: 1; bounding box: 56×47×81 Å